Protein AF-A0A962YEM1-F1 (afdb_monomer)

Nearest PDB structures (foldseek):
  6s87-assembly2_C  TM=9.773E-01  e=3.317E-18  Pseudomonas aeruginosa PAO1
  6s87-assembly1_B  TM=9.769E-01  e=4.600E-18  Pseudomonas aeruginosa PAO1
  3tqg-assembly1_A  TM=9.682E-01  e=8.845E-18  Coxiella burnetii
  6s87-assembly1_A  TM=9.542E-01  e=5.810E-18  Pseudomonas aeruginosa PAO1
  3o8j-assembly2_D  TM=9.603E-01  e=1.066E-17  Salmonella enterica subsp. enterica serovar Typhimurium

Structure (mmCIF, N/CA/C/O backbone):
data_AF-A0A962YEM1-F1
#
_entry.id   AF-A0A962YEM1-F1
#
loop_
_atom_site.group_PDB
_atom_site.id
_atom_site.type_symbol
_atom_site.label_atom_id
_atom_site.label_alt_id
_atom_site.label_comp_id
_atom_site.label_asym_id
_atom_site.label_entity_id
_atom_site.label_seq_id
_atom_site.pdbx_PDB_ins_code
_atom_site.Cartn_x
_atom_site.Cartn_y
_atom_site.Cartn_z
_atom_site.occupancy
_atom_site.B_iso_or_equiv
_atom_site.auth_seq_id
_atom_site.auth_comp_id
_atom_site.auth_asym_id
_atom_site.auth_atom_id
_atom_site.pdbx_PDB_model_num
ATOM 1 N N . MET A 1 1 ? 67.983 -21.119 22.871 1.00 44.03 1 MET A N 1
ATOM 2 C CA . MET A 1 1 ? 67.000 -21.153 21.769 1.00 44.03 1 MET A CA 1
ATOM 3 C C . MET A 1 1 ? 65.629 -20.961 22.385 1.00 44.03 1 MET A C 1
ATOM 5 O O . MET A 1 1 ? 65.147 -21.851 23.066 1.00 44.03 1 MET A O 1
ATOM 9 N N . SER A 1 2 ? 65.118 -19.735 22.282 1.00 31.97 2 SER A N 1
ATOM 10 C CA . SER A 1 2 ? 63.893 -19.263 22.929 1.00 31.97 2 SER A CA 1
ATOM 11 C C . SER A 1 2 ? 62.718 -19.475 21.977 1.00 31.97 2 SER A C 1
ATOM 13 O O . SER A 1 2 ? 62.753 -18.966 20.857 1.00 31.97 2 SER A O 1
ATOM 15 N N . THR A 1 3 ? 61.712 -20.244 22.388 1.00 36.22 3 THR A N 1
ATOM 16 C CA . THR A 1 3 ? 60.496 -20.484 21.602 1.00 36.22 3 THR A CA 1
ATOM 17 C C . THR A 1 3 ? 59.439 -19.475 22.040 1.00 36.22 3 THR A C 1
ATOM 19 O O . THR A 1 3 ? 58.832 -19.599 23.102 1.00 36.22 3 THR A O 1
ATOM 22 N N . VAL A 1 4 ? 59.267 -18.429 21.234 1.00 37.06 4 VAL A N 1
ATOM 23 C CA . VAL A 1 4 ? 58.259 -17.382 21.421 1.00 37.06 4 VAL A CA 1
ATOM 24 C C . VAL A 1 4 ? 56.889 -17.932 21.027 1.00 37.06 4 VAL A C 1
ATOM 26 O O . VAL A 1 4 ? 56.661 -18.290 19.874 1.00 37.06 4 VAL A O 1
ATOM 29 N N . ALA A 1 5 ? 55.968 -17.974 21.989 1.00 38.56 5 ALA A N 1
ATOM 30 C CA . ALA A 1 5 ? 54.543 -18.128 21.737 1.00 38.56 5 ALA A CA 1
ATOM 31 C C . ALA A 1 5 ? 54.012 -16.852 21.063 1.00 38.56 5 ALA A C 1
ATOM 33 O O . ALA A 1 5 ? 54.072 -15.764 21.640 1.00 38.56 5 ALA A O 1
ATOM 34 N N . ALA A 1 6 ? 53.491 -16.978 19.843 1.00 35.78 6 ALA A N 1
ATOM 35 C CA . ALA A 1 6 ? 52.814 -15.893 19.148 1.00 35.78 6 ALA A CA 1
ATOM 36 C C . ALA A 1 6 ? 51.473 -15.595 19.840 1.00 35.78 6 ALA A C 1
ATOM 38 O O . ALA A 1 6 ? 50.461 -16.244 19.583 1.00 35.78 6 ALA A O 1
ATOM 39 N N . ARG A 1 7 ? 51.459 -14.603 20.736 1.00 39.03 7 ARG A N 1
ATOM 40 C CA . ARG A 1 7 ? 50.223 -13.924 21.133 1.00 39.03 7 ARG A CA 1
ATOM 41 C C . ARG A 1 7 ? 49.774 -13.074 19.947 1.00 39.03 7 ARG A C 1
ATOM 43 O O . ARG A 1 7 ? 50.435 -12.098 19.606 1.00 39.03 7 ARG A O 1
ATOM 50 N N . GLN A 1 8 ? 48.668 -13.450 19.309 1.00 40.47 8 GLN A N 1
ATOM 51 C CA . GLN A 1 8 ? 47.964 -12.552 18.401 1.00 40.47 8 GLN A CA 1
ATOM 52 C C . GLN A 1 8 ? 47.464 -11.357 19.220 1.00 40.47 8 GLN A C 1
ATOM 54 O O . GLN A 1 8 ? 46.599 -11.497 20.083 1.00 40.47 8 GLN A O 1
ATOM 59 N N . ASN A 1 9 ? 48.057 -10.188 18.977 1.00 37.19 9 ASN A N 1
ATOM 60 C CA . ASN A 1 9 ? 47.554 -8.906 19.453 1.00 37.19 9 ASN A CA 1
ATOM 61 C C . ASN A 1 9 ? 46.201 -8.646 18.780 1.00 37.19 9 ASN A C 1
ATOM 63 O O . ASN A 1 9 ? 46.143 -8.107 17.677 1.00 37.19 9 ASN A O 1
ATOM 67 N N . VAL A 1 10 ? 45.108 -9.031 19.436 1.00 42.44 10 VAL A N 1
ATOM 68 C CA . VAL A 1 10 ? 43.792 -8.475 19.121 1.00 42.44 10 VAL A CA 1
ATOM 69 C C . VAL A 1 10 ? 43.806 -7.049 19.658 1.00 42.44 10 VAL A C 1
ATOM 71 O O . VAL A 1 10 ? 43.820 -6.832 20.869 1.00 42.44 10 VAL A O 1
ATOM 74 N N . SER A 1 11 ? 43.880 -6.072 18.755 1.00 39.06 11 SER A N 1
ATOM 75 C CA . SER A 1 11 ? 43.702 -4.660 19.094 1.00 39.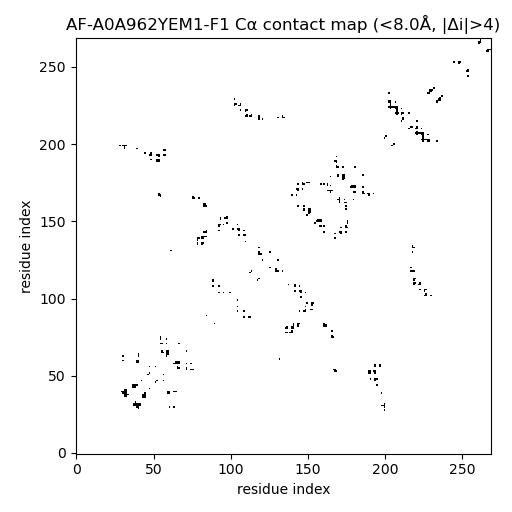06 11 SER A CA 1
ATOM 76 C C . SER A 1 11 ? 42.380 -4.479 19.850 1.00 39.06 11 SER A C 1
ATOM 78 O O . SER A 1 11 ? 41.382 -5.078 19.434 1.00 39.06 11 SER A O 1
ATOM 80 N N . PRO A 1 12 ? 42.323 -3.665 20.916 1.00 37.12 12 PRO A N 1
ATOM 81 C CA . PRO A 1 12 ? 41.074 -3.439 21.629 1.00 37.12 12 PRO A CA 1
ATOM 82 C C . PRO A 1 12 ? 40.032 -2.876 20.653 1.00 37.12 12 PRO A C 1
ATOM 84 O O . PRO A 1 12 ? 40.300 -1.893 19.959 1.00 37.12 12 PRO A O 1
ATOM 87 N N . ARG A 1 13 ? 38.853 -3.513 20.569 1.00 47.16 13 ARG A N 1
ATOM 88 C CA . ARG A 1 13 ? 37.691 -2.924 19.891 1.00 47.16 13 ARG A CA 1
ATOM 89 C C . ARG A 1 13 ? 37.428 -1.585 20.572 1.00 47.16 13 ARG A C 1
ATOM 91 O O . ARG A 1 13 ? 37.041 -1.559 21.735 1.00 47.16 13 ARG A O 1
ATOM 98 N N . GLN A 1 14 ? 37.665 -0.489 19.856 1.00 42.84 14 GLN A N 1
ATOM 99 C CA . GLN A 1 14 ? 37.128 0.805 20.249 1.00 42.84 14 GLN A CA 1
ATOM 100 C C . GLN A 1 14 ? 35.605 0.673 20.233 1.00 42.84 14 GLN A C 1
ATOM 102 O O . GLN A 1 14 ? 35.000 0.631 19.162 1.00 42.84 14 GLN A O 1
ATOM 107 N N . GLU A 1 15 ? 34.988 0.592 21.406 1.00 43.53 15 GLU A N 1
ATOM 108 C CA . GLU A 1 15 ? 33.595 0.992 21.553 1.00 43.53 15 GLU A CA 1
ATOM 109 C C . GLU A 1 15 ? 33.543 2.480 21.204 1.00 43.53 15 GLU A C 1
ATOM 111 O O . GLU A 1 15 ? 34.041 3.325 21.947 1.00 43.53 15 GLU A O 1
ATOM 116 N N . ARG A 1 16 ? 33.060 2.790 19.997 1.00 42.78 16 ARG A N 1
ATOM 117 C CA . ARG A 1 16 ? 32.895 4.167 19.536 1.00 42.78 16 ARG A CA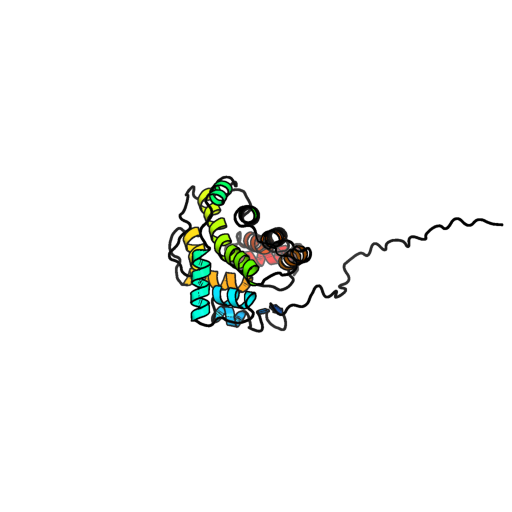 1
ATOM 118 C C . ARG A 1 16 ? 31.493 4.627 19.924 1.00 42.78 16 ARG A C 1
ATOM 120 O O . ARG A 1 16 ? 30.525 4.078 19.394 1.00 42.78 16 ARG A O 1
ATOM 127 N N . PRO A 1 17 ? 31.360 5.587 20.850 1.00 42.41 17 PRO A N 1
ATOM 128 C CA . PRO A 1 17 ? 30.077 6.189 21.140 1.00 42.41 17 PRO A CA 1
ATOM 129 C C . PRO A 1 17 ? 29.719 7.122 19.978 1.00 42.41 17 PRO A C 1
ATOM 131 O O . PRO A 1 17 ? 30.582 7.826 19.461 1.00 42.41 17 PRO A O 1
ATOM 134 N N . THR A 1 18 ? 28.440 7.119 19.596 1.00 39.56 18 THR A N 1
ATOM 135 C CA . THR A 1 18 ? 27.808 7.953 18.555 1.00 39.56 18 THR A CA 1
ATOM 136 C C . THR A 1 18 ? 28.307 7.744 17.117 1.00 39.56 18 THR A C 1
ATOM 138 O O . THR A 1 18 ? 29.486 7.872 16.807 1.00 39.56 18 THR A O 1
ATOM 141 N N . LEU A 1 19 ? 27.361 7.424 16.224 1.00 41.91 19 LEU A N 1
ATOM 142 C CA . LEU A 1 19 ? 27.523 7.419 14.770 1.00 41.91 19 LEU A CA 1
ATOM 143 C C . LEU A 1 19 ? 27.995 8.805 14.300 1.00 41.91 19 LEU A C 1
ATOM 145 O O . LEU A 1 19 ? 27.184 9.674 13.986 1.00 41.91 19 LEU A O 1
ATOM 149 N N . GLU A 1 20 ? 29.308 9.025 14.243 1.00 35.88 20 GLU A N 1
ATOM 150 C CA . GLU A 1 20 ? 29.861 10.013 13.325 1.00 35.88 20 GLU A CA 1
ATOM 151 C C . GLU A 1 20 ? 29.404 9.612 11.922 1.00 35.88 20 GLU A C 1
ATOM 153 O O . GLU A 1 20 ? 29.588 8.469 11.494 1.00 35.88 20 GLU A O 1
ATOM 158 N N . CYS A 1 21 ? 28.730 10.543 11.250 1.00 39.62 21 CYS A N 1
ATOM 159 C CA . CYS A 1 21 ? 28.132 10.365 9.937 1.00 39.62 21 CYS A CA 1
ATOM 160 C C . CYS A 1 21 ? 29.242 10.178 8.891 1.00 39.62 21 CYS A C 1
ATOM 162 O O . CYS A 1 21 ? 29.619 11.095 8.163 1.00 39.62 21 CYS A O 1
ATOM 164 N N . HIS A 1 22 ? 29.818 8.980 8.836 1.00 42.41 22 HIS A N 1
ATOM 165 C CA . HIS A 1 22 ? 30.545 8.526 7.671 1.00 42.41 22 HIS A CA 1
ATOM 166 C C . HIS A 1 22 ? 29.503 8.361 6.568 1.00 42.41 22 HIS A C 1
ATOM 168 O O . HIS A 1 22 ? 28.667 7.462 6.634 1.00 42.41 22 HIS A O 1
ATOM 174 N N . LEU A 1 23 ? 29.531 9.259 5.581 1.00 42.16 23 LEU A N 1
ATOM 175 C CA . LEU A 1 23 ? 28.746 9.149 4.353 1.00 42.16 23 LEU A CA 1
ATOM 176 C C . LEU A 1 23 ? 29.171 7.875 3.613 1.00 42.16 23 LEU A C 1
ATOM 178 O O . LEU A 1 23 ? 30.019 7.899 2.723 1.00 42.16 23 LEU A O 1
ATOM 182 N N . GLN A 1 24 ? 28.608 6.740 4.011 1.00 55.56 24 GLN A N 1
ATOM 183 C CA . GLN A 1 24 ? 28.670 5.516 3.241 1.00 55.56 24 GLN A CA 1
ATOM 184 C C . GLN A 1 24 ? 27.516 5.569 2.245 1.00 55.56 24 GLN A C 1
ATOM 186 O O . GLN A 1 24 ? 26.347 5.634 2.626 1.00 55.56 24 GLN A O 1
ATOM 191 N N . VAL A 1 25 ? 27.844 5.581 0.954 1.00 63.47 25 VAL A N 1
ATOM 192 C CA . VAL A 1 25 ? 26.838 5.509 -0.108 1.00 63.47 25 VAL A CA 1
ATOM 193 C C . VAL A 1 25 ? 26.151 4.144 -0.005 1.00 63.47 25 VAL A C 1
ATOM 195 O O . VAL A 1 25 ? 26.730 3.129 -0.379 1.00 63.47 25 VAL A O 1
ATOM 198 N N . SER A 1 26 ? 24.927 4.122 0.534 1.00 60.94 26 SER A N 1
ATOM 199 C CA . SER A 1 26 ? 24.090 2.912 0.654 1.00 60.94 26 SER A CA 1
ATOM 200 C C . SER A 1 26 ? 23.565 2.433 -0.714 1.00 60.94 26 SER A C 1
ATOM 202 O O . SER A 1 26 ? 23.225 1.268 -0.913 1.00 60.94 26 SER A O 1
ATOM 204 N N . GLY A 1 27 ? 23.542 3.331 -1.702 1.00 66.19 27 GLY A N 1
ATOM 205 C CA . GLY A 1 27 ? 23.255 3.042 -3.104 1.00 66.19 27 GLY A CA 1
ATOM 206 C C . GLY A 1 27 ? 23.020 4.323 -3.906 1.00 66.19 27 GLY A C 1
ATOM 207 O O . GLY A 1 27 ? 22.949 5.411 -3.339 1.00 66.19 27 GLY A O 1
ATOM 208 N N . GLN A 1 28 ? 22.894 4.187 -5.226 1.00 76.56 28 GLN A N 1
ATOM 209 C CA . GLN A 1 28 ? 22.434 5.251 -6.125 1.00 76.56 28 GLN A CA 1
ATOM 210 C C . GLN A 1 28 ? 21.006 4.931 -6.588 1.00 76.56 28 GLN A C 1
ATOM 212 O O . GLN A 1 28 ? 20.657 3.760 -6.753 1.00 76.56 28 GLN A O 1
ATOM 217 N N . THR A 1 29 ? 20.166 5.954 -6.738 1.00 84.50 29 THR A N 1
ATOM 218 C CA . THR A 1 29 ? 18.784 5.818 -7.214 1.00 84.50 29 THR A CA 1
ATOM 219 C C . THR A 1 29 ? 18.375 7.055 -7.997 1.00 84.50 29 THR A C 1
ATOM 221 O O . THR A 1 29 ? 18.697 8.170 -7.595 1.00 84.50 29 THR A O 1
ATOM 224 N N . ASP A 1 30 ? 17.605 6.834 -9.059 1.00 87.50 30 ASP A N 1
ATOM 225 C CA . ASP A 1 30 ? 16.952 7.891 -9.836 1.00 87.50 30 ASP A CA 1
ATOM 226 C C . ASP A 1 30 ? 15.432 7.916 -9.590 1.00 87.50 30 ASP A C 1
ATOM 228 O O . ASP A 1 30 ? 14.698 8.591 -10.309 1.00 87.50 30 ASP A O 1
ATOM 232 N N . ILE A 1 31 ? 14.929 7.143 -8.614 1.00 91.38 31 ILE A N 1
ATOM 233 C CA . ILE A 1 31 ? 13.490 7.030 -8.314 1.00 91.38 31 ILE A CA 1
ATOM 234 C C . ILE A 1 31 ? 12.983 8.312 -7.655 1.00 91.38 31 ILE A C 1
ATOM 236 O O . ILE A 1 31 ? 11.999 8.899 -8.109 1.00 91.38 31 ILE A O 1
ATOM 240 N N . SER A 1 32 ? 13.677 8.766 -6.613 1.00 91.00 32 SER A N 1
ATOM 241 C CA . SER A 1 32 ? 13.377 10.014 -5.926 1.00 91.00 32 SER A CA 1
ATOM 242 C C . SER A 1 32 ? 14.643 10.753 -5.521 1.00 91.00 32 SER A C 1
ATOM 244 O O . SER A 1 32 ? 15.696 10.153 -5.298 1.00 91.00 32 SER A O 1
ATOM 246 N N . SER A 1 33 ? 14.541 12.076 -5.443 1.00 89.19 33 SER A N 1
ATOM 247 C CA . SER A 1 33 ? 15.628 12.935 -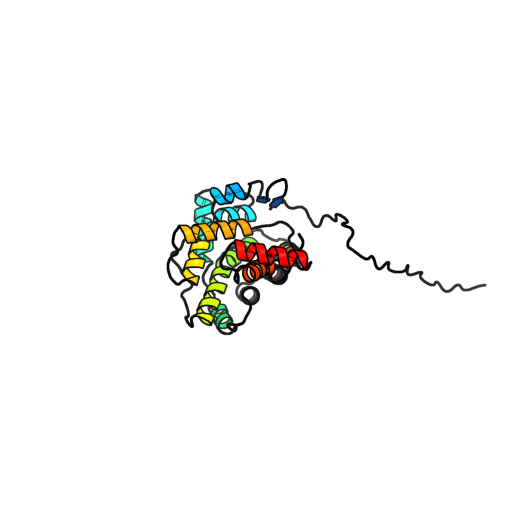4.987 1.00 89.19 33 SER A CA 1
ATOM 248 C C . SER A 1 33 ? 15.089 14.117 -4.196 1.00 89.19 33 SER A C 1
ATOM 250 O O . SER A 1 33 ? 14.012 14.645 -4.476 1.00 89.19 33 SER A O 1
ATOM 252 N N . ILE A 1 34 ? 15.867 14.541 -3.204 1.00 86.12 34 ILE A N 1
ATOM 253 C CA . ILE A 1 34 ? 15.633 15.774 -2.458 1.00 86.12 34 ILE A CA 1
ATOM 254 C C . ILE A 1 34 ? 16.779 16.707 -2.830 1.00 86.12 34 ILE A C 1
ATOM 256 O O . ILE A 1 34 ? 17.921 16.476 -2.442 1.00 86.12 34 ILE A O 1
ATOM 260 N N . VAL A 1 35 ? 16.475 17.723 -3.637 1.00 76.31 35 VAL A N 1
ATOM 261 C CA . VAL A 1 35 ? 17.448 18.765 -4.013 1.00 76.31 35 VAL A CA 1
ATOM 262 C C . VAL A 1 35 ? 17.080 20.066 -3.313 1.00 76.31 35 VAL A C 1
ATOM 264 O O . VAL A 1 35 ? 17.830 20.579 -2.490 1.00 76.31 35 VAL A O 1
ATOM 267 N N . THR A 1 36 ? 15.885 20.570 -3.611 1.00 81.25 36 THR A N 1
ATOM 268 C CA . THR A 1 36 ? 15.251 21.696 -2.909 1.00 81.25 36 THR A CA 1
ATOM 269 C C . THR A 1 36 ? 13.865 21.274 -2.445 1.00 81.25 36 THR A C 1
ATOM 271 O O . THR A 1 36 ? 13.542 21.422 -1.275 1.00 81.25 36 THR A O 1
ATOM 274 N N . ASP A 1 37 ? 13.118 20.636 -3.346 1.00 86.00 37 ASP A N 1
ATOM 275 C CA . ASP A 1 37 ? 11.882 19.916 -3.057 1.00 86.00 37 ASP A CA 1
ATOM 276 C C . ASP A 1 37 ? 12.068 18.412 -3.326 1.00 86.00 37 ASP A C 1
ATOM 278 O O . ASP A 1 37 ? 13.047 18.001 -3.966 1.00 86.00 37 ASP A O 1
ATOM 282 N N . LEU A 1 38 ? 11.108 17.602 -2.869 1.00 91.75 38 LEU A N 1
ATOM 283 C CA . LEU A 1 38 ? 10.997 16.189 -3.228 1.00 91.75 38 LEU A CA 1
ATOM 284 C C . LEU A 1 38 ? 10.599 16.050 -4.705 1.00 91.75 38 LEU A C 1
ATOM 286 O O . LEU A 1 38 ? 9.591 16.613 -5.147 1.00 91.75 38 LEU A O 1
ATOM 290 N N . ASN A 1 39 ? 11.380 15.270 -5.449 1.00 94.06 39 ASN A N 1
ATOM 291 C CA . ASN A 1 39 ? 11.114 14.935 -6.842 1.00 94.06 39 ASN A CA 1
ATOM 292 C C . ASN A 1 39 ? 10.955 13.427 -7.018 1.00 94.06 39 ASN A C 1
ATOM 294 O O . ASN A 1 39 ? 11.743 12.662 -6.464 1.00 94.06 39 ASN A O 1
ATOM 298 N N . TYR A 1 40 ? 10.006 13.013 -7.854 1.00 96.38 40 TYR A N 1
ATOM 299 C CA . TYR A 1 40 ? 9.854 11.642 -8.342 1.00 96.38 40 TYR A CA 1
ATOM 300 C C . TYR A 1 40 ? 10.262 11.586 -9.803 1.00 96.38 40 TYR A C 1
ATOM 302 O O . TYR A 1 40 ? 9.665 12.275 -10.626 1.00 96.38 40 TYR A O 1
ATOM 310 N N . ARG A 1 41 ? 11.293 10.800 -10.135 1.00 94.44 41 ARG A N 1
ATOM 311 C CA . ARG A 1 41 ? 11.814 10.659 -11.510 1.00 94.44 41 ARG A CA 1
ATOM 312 C C . ARG A 1 41 ? 12.043 12.012 -12.218 1.00 94.44 41 ARG A C 1
ATOM 314 O O . ARG A 1 41 ? 11.796 12.150 -13.411 1.00 94.44 41 ARG A O 1
ATOM 321 N N . GLY A 1 42 ? 12.471 13.031 -11.467 1.00 92.94 42 GLY A N 1
ATOM 322 C CA . GLY A 1 42 ? 12.703 14.395 -11.966 1.00 92.94 42 GLY A CA 1
ATOM 323 C C . GLY A 1 42 ? 11.491 15.340 -11.956 1.00 92.94 42 GLY A C 1
ATOM 324 O O . GLY A 1 42 ? 11.658 16.524 -12.237 1.00 92.94 42 GLY A O 1
ATOM 325 N N . TYR A 1 43 ? 10.295 14.872 -11.591 1.00 95.31 43 TYR A N 1
ATOM 326 C CA . TYR A 1 43 ? 9.091 15.696 -11.457 1.00 95.31 43 TYR A CA 1
ATOM 327 C C . TYR A 1 43 ? 8.890 16.140 -10.010 1.00 95.31 43 TYR A C 1
ATOM 329 O O . TYR A 1 43 ? 8.933 15.315 -9.098 1.00 95.31 43 TYR A O 1
ATOM 337 N N . ARG A 1 44 ? 8.606 17.427 -9.789 1.00 95.62 44 ARG A N 1
ATOM 338 C CA . ARG A 1 44 ? 8.302 17.947 -8.448 1.00 95.62 44 ARG A CA 1
ATOM 339 C C . ARG A 1 44 ? 7.015 17.323 -7.926 1.00 95.62 44 ARG A C 1
ATOM 341 O O . ARG A 1 44 ? 5.973 17.406 -8.577 1.00 95.62 44 ARG A O 1
ATOM 348 N N . VAL A 1 45 ? 7.061 16.775 -6.716 1.00 95.56 45 VAL A N 1
ATOM 349 C CA . VAL A 1 45 ? 5.890 16.139 -6.093 1.00 95.56 45 VAL A CA 1
ATOM 350 C C . VAL A 1 45 ? 4.735 17.127 -5.910 1.00 95.56 45 VAL A C 1
ATOM 352 O O . VAL A 1 45 ? 3.583 16.756 -6.102 1.00 95.56 45 VAL A O 1
ATOM 355 N N . ALA A 1 46 ? 5.027 18.403 -5.643 1.00 94.62 46 ALA A N 1
ATOM 356 C CA . ALA A 1 46 ? 4.008 19.451 -5.571 1.00 94.62 46 ALA A CA 1
ATOM 357 C C . ALA A 1 46 ? 3.247 19.644 -6.898 1.00 94.62 46 ALA A C 1
ATOM 359 O O . ALA A 1 46 ? 2.037 19.857 -6.886 1.00 94.62 46 ALA A O 1
ATOM 360 N N . ASP A 1 47 ? 3.932 19.538 -8.042 1.00 96.31 47 ASP A N 1
ATOM 361 C CA . ASP A 1 47 ? 3.294 19.639 -9.357 1.00 96.31 47 ASP A CA 1
ATOM 362 C C . ASP A 1 47 ? 2.458 18.387 -9.662 1.00 96.31 47 ASP A C 1
ATOM 364 O O . ASP A 1 47 ? 1.325 18.509 -10.134 1.00 96.31 47 ASP A O 1
ATOM 368 N N . LEU A 1 48 ? 2.975 17.198 -9.330 1.00 96.75 48 LEU A N 1
ATOM 369 C CA . LEU A 1 48 ? 2.244 15.930 -9.455 1.00 96.75 48 LEU A CA 1
ATOM 370 C C . LEU A 1 48 ? 0.973 15.926 -8.590 1.00 96.75 48 LEU A C 1
ATOM 372 O O . LEU A 1 48 ? -0.097 15.567 -9.069 1.00 96.75 48 LEU A O 1
ATOM 376 N N . ALA A 1 49 ? 1.048 16.419 -7.353 1.00 95.62 49 ALA A N 1
ATOM 377 C CA . ALA A 1 49 ? -0.095 16.517 -6.446 1.00 95.62 49 ALA A CA 1
ATOM 378 C C . ALA A 1 49 ? -1.220 17.433 -6.966 1.00 95.62 49 ALA A C 1
ATOM 380 O O . ALA A 1 49 ? -2.368 17.307 -6.539 1.00 95.62 49 ALA A O 1
ATOM 381 N N . VAL A 1 50 ? -0.923 18.356 -7.886 1.00 95.62 50 VAL A N 1
ATOM 382 C CA . VAL A 1 50 ? -1.922 19.242 -8.507 1.00 95.62 50 VAL A CA 1
ATOM 383 C C . VAL A 1 50 ? -2.418 18.690 -9.842 1.00 95.62 50 VAL A C 1
ATOM 385 O O . VAL A 1 50 ? -3.598 18.837 -10.152 1.00 95.62 50 VAL A O 1
ATOM 388 N N . LYS A 1 51 ? -1.534 18.081 -10.639 1.00 95.62 51 LYS A N 1
ATOM 389 C CA . LYS A 1 51 ? -1.787 17.780 -12.059 1.00 95.62 51 LYS A CA 1
ATOM 390 C C . LYS A 1 51 ? -1.964 16.299 -12.379 1.00 95.62 51 LYS A C 1
ATOM 392 O O . LYS A 1 51 ? -2.389 15.994 -13.486 1.00 95.62 51 LYS A O 1
ATOM 397 N N . SER A 1 52 ? -1.646 15.415 -11.441 1.00 96.69 52 SER A N 1
ATOM 398 C CA . SER A 1 52 ? -1.684 13.966 -11.629 1.00 96.69 52 SER A CA 1
ATOM 399 C C . SER A 1 52 ? -2.548 13.280 -10.573 1.00 96.69 52 SER A C 1
ATOM 401 O O . SER A 1 52 ? -3.029 13.919 -9.626 1.00 96.69 52 SER A O 1
ATOM 403 N N . ASN A 1 53 ? -2.759 11.979 -10.758 1.00 96.69 53 ASN A N 1
ATOM 404 C CA . ASN A 1 53 ? -3.372 11.063 -9.794 1.00 96.69 53 ASN A CA 1
ATOM 405 C C . ASN A 1 53 ? -2.377 9.999 -9.298 1.00 96.69 53 ASN A C 1
ATOM 407 O O . ASN A 1 53 ? -1.237 9.908 -9.768 1.00 96.69 53 ASN A O 1
ATOM 411 N N . PHE A 1 54 ? -2.803 9.206 -8.318 1.00 98.00 54 PHE A N 1
ATOM 412 C CA . PHE A 1 54 ? -1.986 8.158 -7.724 1.00 98.00 54 PHE A CA 1
ATOM 413 C C . PHE A 1 54 ? -1.557 7.096 -8.742 1.00 98.00 54 PHE A C 1
ATOM 415 O O . PHE A 1 54 ? -0.394 6.698 -8.732 1.00 98.00 54 PHE A O 1
ATOM 422 N N . GLU A 1 55 ? -2.437 6.656 -9.646 1.00 97.94 55 GLU A N 1
ATOM 423 C CA . GLU A 1 55 ? -2.101 5.622 -10.631 1.00 97.94 55 GLU A CA 1
ATOM 424 C C . GLU A 1 55 ? -1.039 6.087 -11.636 1.00 97.94 55 GLU A C 1
ATOM 426 O O . GLU A 1 55 ? -0.136 5.317 -11.970 1.00 97.94 55 GLU A O 1
ATOM 431 N N . GLU A 1 56 ? -1.082 7.349 -12.071 1.00 97.69 56 GLU A N 1
ATOM 432 C CA . GLU A 1 56 ? -0.028 7.951 -12.895 1.00 97.69 56 GLU A CA 1
ATOM 433 C C . GLU A 1 56 ? 1.318 7.971 -12.171 1.00 97.69 56 GLU A C 1
ATOM 435 O O . GLU A 1 56 ? 2.348 7.677 -12.780 1.00 97.69 56 GLU A O 1
ATOM 440 N N . VAL A 1 57 ? 1.324 8.295 -10.874 1.00 98.06 57 VAL A N 1
ATOM 441 C CA . VAL A 1 57 ? 2.554 8.326 -10.074 1.00 98.06 57 VAL A CA 1
ATOM 442 C C . VAL A 1 57 ? 3.070 6.922 -9.773 1.00 98.06 57 VAL A C 1
ATOM 444 O O . VAL A 1 57 ? 4.273 6.691 -9.872 1.00 98.06 57 VAL A O 1
ATOM 447 N N . ALA A 1 58 ? 2.195 5.958 -9.492 1.00 97.38 58 ALA A N 1
ATOM 448 C CA . ALA A 1 58 ? 2.581 4.557 -9.357 1.00 97.38 58 ALA A CA 1
ATOM 449 C C . ALA A 1 58 ? 3.212 4.038 -10.661 1.00 97.38 58 ALA A C 1
ATOM 451 O O . ALA A 1 58 ? 4.292 3.444 -10.635 1.00 97.38 58 ALA A O 1
ATOM 452 N N . TYR A 1 59 ? 2.600 4.345 -11.812 1.00 96.88 59 TYR A N 1
ATOM 453 C CA . TYR A 1 59 ? 3.174 4.027 -13.118 1.00 96.88 59 TYR A CA 1
ATOM 454 C C . TYR A 1 59 ? 4.525 4.724 -13.322 1.00 96.88 59 TYR A C 1
ATOM 456 O O . TYR A 1 59 ? 5.487 4.073 -13.716 1.00 96.88 59 TYR A O 1
ATOM 464 N N . LEU A 1 60 ? 4.631 6.021 -13.016 1.00 97.12 60 LEU A N 1
ATOM 465 C CA . LEU A 1 60 ? 5.872 6.794 -13.119 1.00 97.12 60 LEU A CA 1
ATOM 466 C C . LEU A 1 60 ? 7.012 6.170 -12.315 1.00 97.12 60 LEU A C 1
ATOM 468 O O . LEU A 1 60 ? 8.123 6.025 -12.824 1.00 97.12 60 LEU A O 1
ATOM 472 N N . LEU A 1 61 ? 6.756 5.816 -11.059 1.00 95.88 61 LEU A N 1
ATOM 473 C CA . LEU A 1 61 ? 7.779 5.291 -10.162 1.00 95.88 61 LEU A CA 1
ATOM 474 C C . LEU A 1 61 ? 8.301 3.939 -10.650 1.00 95.88 61 LEU A C 1
ATOM 476 O O . LEU A 1 61 ? 9.519 3.745 -10.718 1.00 95.88 61 LEU A O 1
ATOM 480 N N . LEU A 1 62 ? 7.392 3.053 -11.054 1.00 92.75 62 LEU A N 1
ATOM 481 C CA . LEU A 1 62 ? 7.725 1.693 -11.460 1.00 92.75 62 LEU A CA 1
ATOM 482 C C . LEU A 1 62 ? 8.226 1.598 -12.918 1.00 92.75 62 LEU A C 1
ATOM 484 O O . LEU A 1 62 ? 9.079 0.770 -13.209 1.00 92.75 62 LEU A O 1
ATOM 488 N N . SER A 1 63 ? 7.738 2.445 -13.831 1.00 91.75 63 SER A N 1
ATOM 489 C CA . SER A 1 63 ? 8.094 2.433 -15.265 1.00 91.75 63 SER A CA 1
ATOM 490 C C . SER A 1 63 ? 9.129 3.499 -15.657 1.00 91.75 63 SER A C 1
ATOM 492 O O . SER A 1 63 ? 9.627 3.502 -16.779 1.00 91.75 63 SER A O 1
ATOM 494 N N . GLY A 1 64 ? 9.443 4.441 -14.764 1.00 93.94 64 GLY A N 1
ATOM 495 C CA . GLY A 1 64 ? 10.455 5.485 -14.969 1.00 93.94 64 GLY A CA 1
ATOM 496 C C . GLY A 1 64 ? 10.008 6.703 -15.787 1.00 93.94 64 GLY A C 1
ATOM 497 O O . GLY A 1 64 ? 10.772 7.658 -15.907 1.00 93.94 64 GLY A O 1
ATOM 498 N N . ARG A 1 65 ? 8.781 6.710 -16.323 1.00 95.56 65 ARG A N 1
ATOM 499 C CA . ARG A 1 65 ? 8.190 7.828 -17.080 1.00 95.56 65 ARG A CA 1
ATOM 500 C C . ARG A 1 65 ? 6.686 7.921 -16.854 1.00 95.56 65 ARG A C 1
ATOM 502 O O . ARG A 1 65 ? 6.060 6.928 -16.497 1.00 95.56 65 ARG A O 1
ATOM 509 N N . LEU A 1 66 ? 6.103 9.086 -17.131 1.00 96.94 66 LEU A N 1
ATOM 510 C CA . LEU A 1 66 ? 4.649 9.240 -17.115 1.00 96.94 66 LEU A CA 1
ATOM 511 C C . LEU A 1 66 ? 3.998 8.384 -18.223 1.00 96.94 66 LEU A C 1
ATOM 513 O O . LEU A 1 66 ? 4.591 8.220 -19.302 1.00 96.94 66 LEU A O 1
ATOM 517 N N . PRO A 1 67 ? 2.806 7.821 -17.962 1.00 97.56 67 PRO A N 1
ATOM 518 C CA . PRO A 1 67 ? 2.063 7.069 -18.961 1.00 97.56 67 PRO A CA 1
ATOM 519 C C . PRO A 1 67 ? 1.442 8.003 -20.008 1.00 97.56 67 PRO A C 1
ATOM 521 O O . PRO A 1 67 ? 1.120 9.159 -19.737 1.00 97.56 67 PRO A O 1
ATOM 524 N N . THR A 1 68 ? 1.229 7.480 -21.211 1.00 98.19 68 THR A N 1
ATOM 525 C CA . THR A 1 68 ? 0.238 8.037 -22.145 1.00 98.19 68 THR A CA 1
ATOM 526 C C . THR A 1 68 ? -1.183 7.734 -21.654 1.00 98.19 68 THR A C 1
ATOM 528 O O . THR A 1 68 ? -1.379 6.893 -20.777 1.00 98.19 68 THR A O 1
ATOM 531 N N . GLN A 1 69 ? -2.202 8.379 -22.228 1.00 97.12 69 GLN A N 1
ATOM 532 C CA . GLN A 1 69 ? -3.593 8.153 -21.813 1.00 97.12 69 GLN A CA 1
ATOM 533 C C . GLN A 1 69 ? -4.039 6.689 -21.987 1.00 97.12 69 GLN A C 1
ATOM 535 O O . GLN A 1 69 ? -4.735 6.146 -21.124 1.00 97.12 69 GLN A O 1
ATOM 540 N N . ASP A 1 70 ? -3.617 6.042 -23.073 1.00 98.12 70 ASP A N 1
ATOM 541 C CA . ASP A 1 70 ? -3.950 4.642 -23.347 1.00 98.12 70 ASP A CA 1
ATOM 542 C C . ASP A 1 70 ? -3.252 3.706 -22.351 1.00 98.12 70 ASP A C 1
ATOM 544 O O . ASP A 1 70 ? -3.877 2.798 -21.804 1.00 98.12 70 ASP A O 1
ATOM 548 N N . GLU A 1 71 ? -1.979 3.975 -22.038 1.00 97.94 71 GLU A N 1
ATOM 549 C CA . GLU A 1 71 ? -1.225 3.223 -21.027 1.00 97.94 71 GLU A CA 1
ATOM 550 C C . GLU A 1 71 ? -1.814 3.390 -19.631 1.00 97.94 71 GLU A C 1
ATOM 552 O O . GLU A 1 71 ? -1.922 2.412 -18.897 1.00 97.94 71 GLU A O 1
ATOM 557 N N . LEU A 1 72 ? -2.233 4.605 -19.267 1.00 97.69 72 LEU A N 1
ATOM 558 C CA . LEU A 1 72 ? -2.880 4.867 -17.986 1.00 97.69 72 LEU A CA 1
ATOM 559 C C . LEU A 1 72 ? -4.208 4.116 -17.880 1.00 97.69 72 LEU A C 1
ATOM 561 O O . LEU A 1 72 ? -4.498 3.512 -16.850 1.00 97.69 72 LEU A O 1
ATOM 565 N N . THR A 1 73 ? -5.002 4.125 -18.950 1.00 97.50 73 THR A N 1
ATOM 566 C CA . THR A 1 73 ? -6.283 3.409 -18.998 1.00 97.50 73 THR A CA 1
ATOM 567 C C . THR A 1 73 ? -6.064 1.903 -18.852 1.00 97.50 73 THR A C 1
ATOM 569 O O . THR A 1 73 ? -6.714 1.259 -18.028 1.00 97.50 73 THR A O 1
ATOM 572 N N . ALA A 1 74 ? -5.097 1.341 -19.583 1.00 97.00 74 ALA A N 1
ATOM 573 C CA . ALA A 1 74 ? -4.726 -0.065 -19.463 1.00 97.00 74 ALA A CA 1
ATOM 574 C C . ALA A 1 74 ? -4.210 -0.408 -18.056 1.00 97.00 74 ALA A C 1
ATOM 576 O O . ALA A 1 74 ? -4.589 -1.434 -17.492 1.00 97.00 74 ALA A O 1
ATOM 577 N N . TYR A 1 75 ? -3.396 0.466 -17.463 1.00 96.62 75 TYR A N 1
ATOM 578 C CA . TYR A 1 75 ? -2.843 0.269 -16.128 1.00 96.62 75 TYR A CA 1
ATOM 579 C C . TYR A 1 75 ? -3.925 0.298 -15.044 1.00 96.62 75 TYR A C 1
ATOM 581 O O . TYR A 1 75 ? -3.980 -0.609 -14.217 1.00 96.62 75 TYR A O 1
ATOM 589 N N . LYS A 1 76 ? -4.853 1.264 -15.092 1.00 96.88 76 LYS A N 1
ATOM 590 C CA . LYS A 1 76 ? -6.019 1.310 -14.193 1.00 96.88 76 LYS A CA 1
ATOM 591 C C . LYS A 1 76 ? -6.866 0.040 -14.297 1.00 96.88 76 LYS A C 1
ATOM 593 O O . LYS A 1 76 ? -7.231 -0.523 -13.269 1.00 96.88 76 LYS A O 1
ATOM 598 N N . ASN A 1 77 ? -7.132 -0.439 -15.514 1.00 96.00 77 ASN A N 1
ATOM 599 C CA . ASN A 1 77 ? -7.899 -1.669 -15.735 1.00 96.00 77 ASN A CA 1
ATOM 600 C C . ASN A 1 77 ? -7.168 -2.913 -15.208 1.00 96.00 77 ASN A C 1
ATOM 602 O O . ASN A 1 77 ? -7.795 -3.792 -14.618 1.00 96.00 77 ASN A O 1
ATOM 606 N N . SER A 1 78 ? -5.842 -2.969 -15.373 1.00 95.62 78 SER A N 1
ATOM 607 C CA . SER A 1 78 ? -5.011 -4.023 -14.787 1.00 95.62 78 SER A CA 1
ATOM 608 C C . SER A 1 78 ? -5.144 -4.026 -13.263 1.00 95.62 78 SER A C 1
ATOM 610 O O . SER A 1 78 ? -5.577 -5.023 -12.687 1.00 95.62 78 SER A O 1
ATOM 612 N N . LEU A 1 79 ? -4.901 -2.883 -12.608 1.00 96.25 79 LEU A N 1
ATOM 613 C CA . LEU A 1 79 ? -5.031 -2.755 -11.154 1.00 96.25 79 LEU A CA 1
ATOM 614 C C . LEU A 1 79 ? -6.444 -3.085 -10.666 1.00 96.25 79 LEU A C 1
ATOM 616 O O . LEU A 1 79 ? -6.588 -3.738 -9.640 1.00 96.25 79 LEU A O 1
ATOM 620 N N . PHE A 1 80 ? -7.483 -2.683 -11.402 1.00 95.62 80 PHE A N 1
ATOM 621 C CA . PHE A 1 80 ? -8.870 -3.033 -11.099 1.00 95.62 80 PHE A CA 1
ATOM 622 C C . PHE A 1 80 ? -9.069 -4.553 -11.026 1.00 95.62 80 PHE A C 1
ATOM 624 O O . PHE A 1 80 ? -9.610 -5.058 -10.043 1.00 95.62 80 PHE A O 1
ATOM 631 N N . SER A 1 81 ? -8.564 -5.288 -12.021 1.00 95.56 81 SER A N 1
ATOM 632 C CA . SER A 1 81 ? -8.674 -6.753 -12.078 1.00 95.56 81 SER A CA 1
ATOM 633 C C . SER A 1 81 ? -7.896 -7.481 -10.972 1.00 95.56 81 SER A C 1
ATOM 635 O O . SER A 1 81 ? -8.194 -8.630 -10.656 1.00 95.56 81 SER A O 1
ATOM 637 N N . LEU A 1 82 ? -6.927 -6.801 -10.350 1.00 96.44 82 LEU A N 1
ATOM 638 C CA . LEU A 1 82 ? -6.045 -7.333 -9.312 1.00 96.44 82 LEU A CA 1
ATOM 639 C C . LEU A 1 82 ? -6.507 -6.989 -7.885 1.00 96.44 82 LEU A C 1
ATOM 641 O O . LEU A 1 82 ? -5.742 -7.178 -6.944 1.00 96.44 82 LEU A O 1
ATOM 645 N N . ARG A 1 83 ? -7.725 -6.477 -7.682 1.00 95.75 83 ARG A N 1
ATOM 646 C CA . ARG A 1 83 ? -8.285 -6.171 -6.346 1.00 95.75 83 ARG A CA 1
ATOM 647 C C . ARG A 1 83 ? -8.882 -7.370 -5.593 1.00 95.75 83 ARG A C 1
ATOM 649 O O . ARG A 1 83 ? -8.732 -7.403 -4.371 1.00 95.75 83 ARG A O 1
ATOM 656 N N . PRO A 1 84 ? -9.527 -8.362 -6.243 1.00 95.38 84 PRO A N 1
ATOM 657 C CA . PRO A 1 84 ? -10.220 -9.430 -5.523 1.00 95.38 84 PRO A CA 1
ATOM 658 C C . PRO A 1 84 ? -9.323 -10.221 -4.558 1.00 95.38 84 PRO A C 1
ATOM 660 O O . PRO A 1 84 ? -8.150 -10.504 -4.840 1.00 95.38 84 PRO A O 1
ATOM 663 N N . LEU A 1 85 ? -9.893 -10.603 -3.409 1.00 97.25 85 LEU A N 1
ATOM 664 C CA . LEU A 1 85 ? -9.206 -11.397 -2.388 1.00 97.25 85 LEU A CA 1
ATOM 665 C C . LEU A 1 85 ? -9.418 -12.902 -2.617 1.00 97.25 85 LEU A C 1
ATOM 667 O O . LEU A 1 85 ? -10.562 -13.341 -2.757 1.00 97.25 85 LEU A O 1
ATOM 671 N N . PRO A 1 86 ? -8.360 -13.734 -2.559 1.00 97.25 86 PRO A N 1
ATOM 672 C CA . PRO A 1 86 ? -8.522 -15.181 -2.580 1.00 97.25 86 PRO A CA 1
ATOM 673 C C . PRO A 1 86 ? -9.364 -15.671 -1.385 1.00 97.25 86 PRO A C 1
ATOM 675 O O . PRO A 1 86 ? -9.153 -15.206 -0.259 1.00 97.25 86 PRO A O 1
ATOM 678 N N . PRO A 1 87 ? -10.249 -16.674 -1.554 1.00 96.81 87 PRO A N 1
ATOM 679 C CA . PRO A 1 87 ? -11.089 -17.180 -0.461 1.00 96.81 87 PRO A CA 1
ATOM 680 C C . PRO A 1 87 ? -10.298 -17.661 0.766 1.00 96.81 87 PRO A C 1
ATOM 682 O O . PRO A 1 87 ? -10.719 -17.468 1.907 1.00 96.81 87 PRO A O 1
ATOM 685 N N . ALA A 1 88 ? -9.119 -18.253 0.545 1.00 98.06 88 ALA A N 1
ATOM 686 C CA . ALA A 1 88 ? -8.230 -18.683 1.623 1.00 98.06 88 ALA A CA 1
ATOM 687 C C . ALA A 1 88 ? -7.705 -17.498 2.455 1.00 98.06 88 ALA A C 1
ATOM 689 O O . ALA A 1 88 ? -7.637 -17.590 3.682 1.00 98.06 88 ALA A O 1
ATOM 690 N N . LEU A 1 89 ? -7.391 -16.372 1.806 1.00 98.12 89 LEU A N 1
ATOM 691 C CA . LEU A 1 89 ? -6.974 -15.149 2.485 1.00 98.12 89 LEU A CA 1
ATOM 692 C C . LEU A 1 89 ? -8.127 -14.562 3.305 1.00 98.12 89 LEU A C 1
ATOM 694 O O . LEU A 1 89 ? -7.928 -14.241 4.475 1.00 98.12 89 LEU A O 1
ATOM 698 N N . ILE A 1 90 ? -9.339 -14.507 2.744 1.00 98.06 90 ILE A N 1
ATOM 699 C CA . ILE A 1 90 ? -10.544 -14.066 3.464 1.00 98.06 90 ILE A CA 1
ATOM 700 C C . ILE A 1 90 ? -10.731 -14.857 4.767 1.00 98.06 90 ILE A C 1
ATOM 702 O O . ILE A 1 90 ? -10.893 -14.262 5.835 1.00 98.06 90 ILE A O 1
ATOM 706 N N . ALA A 1 91 ? -10.648 -16.188 4.705 1.00 98.00 91 ALA A N 1
ATOM 707 C CA . ALA A 1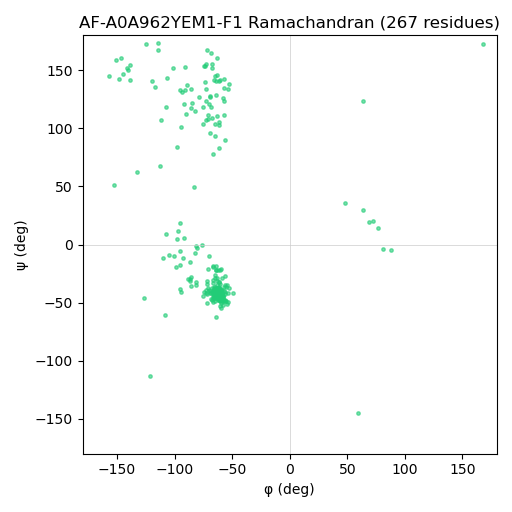 91 ? -10.809 -17.047 5.878 1.00 98.00 91 ALA A CA 1
ATOM 708 C C . ALA A 1 91 ? -9.749 -16.783 6.965 1.00 98.00 91 ALA A C 1
ATOM 710 O O . ALA A 1 91 ? -10.027 -16.932 8.157 1.00 98.00 91 ALA A O 1
ATOM 711 N N . ILE A 1 92 ? -8.534 -16.389 6.574 1.00 98.19 92 ILE A N 1
ATOM 712 C CA . ILE A 1 92 ? -7.471 -16.020 7.515 1.00 98.19 92 ILE A CA 1
ATOM 713 C C . ILE A 1 92 ? -7.734 -14.638 8.114 1.00 98.19 92 ILE A C 1
ATOM 715 O O . ILE A 1 92 ? -7.640 -14.495 9.332 1.00 98.19 92 ILE A O 1
ATOM 719 N N . LEU A 1 93 ? -8.128 -13.647 7.308 1.00 98.19 93 LEU A N 1
ATOM 720 C CA . LEU A 1 93 ? -8.461 -12.301 7.793 1.00 98.19 93 LEU A CA 1
ATOM 721 C C . LEU A 1 93 ? -9.561 -12.345 8.860 1.00 98.19 93 LEU A C 1
ATOM 723 O O . LEU A 1 93 ? -9.443 -11.687 9.888 1.00 98.19 93 LEU A O 1
ATOM 727 N N . GLN A 1 94 ? -10.578 -13.189 8.677 1.00 97.94 94 GLN A N 1
ATOM 728 C CA . GLN A 1 94 ? -11.665 -13.372 9.649 1.00 97.94 94 GLN A CA 1
ATOM 729 C C . GLN A 1 94 ? -11.213 -13.959 10.996 1.00 97.94 94 GLN A C 1
ATOM 731 O O . GLN A 1 94 ? -11.939 -13.860 11.984 1.00 97.94 94 GLN A O 1
ATOM 736 N N . ARG A 1 95 ? -10.028 -14.579 11.052 1.00 97.94 95 ARG A N 1
ATOM 737 C CA . ARG A 1 95 ? -9.437 -15.142 12.277 1.00 97.94 95 ARG A CA 1
ATOM 738 C C . ARG A 1 95 ? -8.506 -14.168 12.996 1.00 97.94 95 ARG A C 1
ATOM 740 O O . ARG A 1 95 ? -8.114 -14.442 14.129 1.00 97.94 95 ARG A O 1
ATOM 747 N N . ILE A 1 96 ? -8.144 -13.050 12.369 1.00 98.00 96 ILE A N 1
ATOM 748 C CA . ILE A 1 96 ? -7.308 -12.022 12.991 1.00 98.00 96 ILE A CA 1
ATOM 749 C C . ILE A 1 96 ? -8.187 -11.171 13.924 1.00 98.00 96 ILE A C 1
ATOM 751 O O . ILE A 1 96 ? -9.204 -10.636 13.480 1.00 98.00 96 ILE A O 1
ATOM 755 N N . PRO A 1 97 ? -7.821 -11.000 15.208 1.00 97.38 97 PRO A N 1
ATOM 756 C CA . PRO A 1 97 ? -8.655 -10.280 16.168 1.00 97.38 97 PRO A CA 1
ATOM 757 C C . PRO A 1 97 ? -8.764 -8.783 15.846 1.00 97.38 97 PRO A C 1
ATOM 759 O O . PRO A 1 97 ? -7.818 -8.177 15.349 1.00 97.38 97 PRO A O 1
ATOM 762 N N . ALA A 1 98 ? -9.880 -8.156 16.236 1.00 96.56 98 ALA A N 1
ATOM 763 C CA . ALA A 1 98 ? -10.138 -6.717 16.056 1.00 96.56 98 ALA A CA 1
ATOM 764 C C . ALA A 1 98 ? -9.114 -5.790 16.752 1.00 96.56 98 ALA A C 1
ATOM 766 O O . ALA A 1 98 ? -9.000 -4.606 16.417 1.00 96.56 98 ALA A O 1
ATOM 767 N N . SER A 1 99 ? -8.400 -6.320 17.752 1.00 96.44 99 SER A N 1
ATOM 768 C CA . SER A 1 99 ? -7.342 -5.635 18.500 1.00 96.44 99 SER A CA 1
ATOM 769 C C . SER A 1 99 ? -5.981 -5.655 17.799 1.00 96.44 99 SER A C 1
ATOM 771 O O . SER A 1 99 ? -5.052 -5.006 18.280 1.00 96.44 99 SER A O 1
ATOM 773 N N . ALA A 1 100 ? -5.834 -6.396 16.695 1.00 96.81 100 ALA A N 1
ATOM 774 C CA . ALA A 1 100 ? -4.591 -6.428 15.937 1.00 96.81 100 ALA A CA 1
ATOM 775 C C . ALA A 1 100 ? -4.264 -5.045 15.356 1.00 96.81 100 ALA A C 1
ATOM 777 O O . ALA A 1 100 ? -5.145 -4.281 14.961 1.00 96.81 100 ALA A O 1
ATOM 778 N N . HIS A 1 101 ? -2.973 -4.725 15.288 1.00 94.75 101 HIS A N 1
ATOM 779 C CA . HIS A 1 101 ? -2.524 -3.490 14.659 1.00 94.75 101 HIS A CA 1
ATOM 780 C C . HIS A 1 101 ? -2.682 -3.594 13.128 1.00 94.75 101 HIS A C 1
ATOM 782 O O . HIS A 1 101 ? -2.214 -4.583 12.563 1.00 94.75 101 HIS A O 1
ATOM 788 N N . PRO A 1 102 ? -3.236 -2.587 12.424 1.00 95.06 102 PRO A N 1
ATOM 789 C CA . PRO A 1 102 ? -3.453 -2.629 10.970 1.00 95.06 102 PRO A CA 1
ATOM 790 C C . PRO A 1 102 ? -2.231 -3.057 10.139 1.00 95.06 102 PRO A C 1
ATOM 792 O O . PRO A 1 102 ? -2.346 -3.885 9.241 1.00 95.06 102 PRO A O 1
ATOM 795 N N . LEU A 1 103 ? -1.031 -2.565 10.475 1.00 95.19 103 LEU A N 1
ATOM 796 C CA . LEU A 1 103 ? 0.208 -2.981 9.794 1.00 95.19 103 LEU A CA 1
ATOM 797 C C . LEU A 1 103 ? 0.579 -4.458 10.035 1.00 95.19 103 LEU A C 1
ATOM 799 O O . LEU A 1 103 ? 1.155 -5.086 9.153 1.00 95.19 103 LEU A O 1
ATOM 803 N N . ASP A 1 104 ? 0.232 -5.040 11.191 1.00 96.31 104 ASP A N 1
ATOM 804 C CA . ASP A 1 104 ? 0.440 -6.474 11.441 1.00 96.31 104 ASP A CA 1
ATOM 805 C C . ASP A 1 104 ? -0.543 -7.323 10.608 1.00 96.31 104 ASP A C 1
ATOM 807 O O . ASP A 1 104 ? -0.186 -8.415 10.155 1.00 96.31 104 ASP A O 1
ATOM 811 N N . VAL A 1 105 ? -1.747 -6.802 10.340 1.00 98.00 105 VAL A N 1
ATOM 812 C CA . VAL A 1 105 ? -2.728 -7.414 9.425 1.00 98.00 105 VAL A CA 1
ATOM 813 C C . VAL A 1 105 ? -2.214 -7.394 7.991 1.00 98.00 105 VAL A C 1
ATOM 815 O O . VAL A 1 105 ? -2.186 -8.442 7.354 1.00 98.00 105 VAL A O 1
ATOM 818 N N . LEU A 1 106 ? -1.733 -6.241 7.513 1.00 97.81 106 LEU A N 1
ATOM 819 C CA . LEU A 1 106 ? -1.115 -6.110 6.190 1.00 97.81 106 LEU A CA 1
ATOM 820 C C . LEU A 1 106 ? 0.083 -7.054 6.026 1.00 97.81 106 LEU A C 1
ATOM 822 O O . LEU A 1 106 ? 0.175 -7.761 5.025 1.00 97.81 106 LEU A O 1
ATOM 826 N N . ARG A 1 107 ? 0.970 -7.127 7.030 1.00 97.69 107 ARG A N 1
ATOM 827 C CA . ARG A 1 107 ? 2.115 -8.054 7.030 1.00 97.69 107 ARG A CA 1
ATOM 828 C C . ARG A 1 107 ? 1.662 -9.509 6.903 1.00 97.69 107 ARG A C 1
ATOM 830 O O . ARG A 1 107 ? 2.205 -10.259 6.098 1.00 97.69 107 ARG A O 1
ATOM 837 N N . THR A 1 108 ? 0.677 -9.908 7.706 1.00 98.19 108 THR A N 1
ATOM 838 C CA . THR A 1 108 ? 0.154 -11.283 7.715 1.00 98.19 108 THR A CA 1
ATOM 839 C C . THR A 1 108 ? -0.540 -11.610 6.397 1.00 98.19 108 THR A C 1
ATOM 841 O O . THR A 1 108 ? -0.307 -12.668 5.825 1.00 98.19 108 THR A O 1
ATOM 844 N N . GLY A 1 109 ? -1.340 -10.681 5.881 1.00 98.19 109 GLY A N 1
ATOM 845 C CA . GLY A 1 109 ? -2.025 -10.802 4.604 1.00 98.19 109 GLY A CA 1
ATOM 846 C C . GLY A 1 109 ? -1.071 -10.959 3.419 1.00 98.19 109 GLY A C 1
ATOM 847 O O . GLY A 1 109 ? -1.228 -11.888 2.633 1.00 98.19 109 GLY A O 1
ATOM 848 N N . CYS A 1 110 ? -0.032 -10.121 3.351 1.00 98.06 110 CYS A N 1
ATOM 849 C CA . CYS A 1 110 ? 1.043 -10.249 2.365 1.00 98.06 110 CYS A CA 1
ATOM 850 C C . CYS A 1 110 ? 1.760 -11.607 2.473 1.00 98.06 110 CYS A C 1
ATOM 852 O O . CYS A 1 110 ? 1.991 -12.273 1.468 1.00 98.06 110 CYS A O 1
ATOM 854 N N . SER A 1 111 ? 2.038 -12.077 3.695 1.00 98.06 111 SER A N 1
ATOM 855 C CA . SER A 1 111 ? 2.645 -13.397 3.902 1.00 98.06 111 SER A CA 1
ATOM 856 C C . SER A 1 111 ? 1.755 -14.538 3.413 1.00 98.06 111 SER A C 1
ATOM 858 O O . SER A 1 111 ? 2.263 -15.490 2.833 1.00 98.06 111 SER A O 1
ATOM 860 N N . VAL A 1 112 ? 0.436 -14.451 3.592 1.00 98.25 112 VAL A N 1
ATOM 861 C CA . VAL A 1 112 ? -0.504 -15.435 3.038 1.00 98.25 112 VAL A CA 1
ATOM 862 C C . VAL A 1 112 ? -0.499 -15.398 1.511 1.00 98.25 112 VAL A C 1
ATOM 864 O O . VAL A 1 112 ? -0.439 -16.459 0.896 1.00 98.25 112 VAL A O 1
ATOM 867 N N . LEU A 1 113 ? -0.522 -14.207 0.904 1.00 97.69 113 LEU A N 1
ATOM 868 C CA . LEU A 1 113 ? -0.454 -14.059 -0.554 1.00 97.69 113 LEU A CA 1
ATOM 869 C C . LEU A 1 113 ? 0.802 -14.711 -1.133 1.00 97.69 113 LEU A C 1
ATOM 871 O O . LEU A 1 113 ? 0.675 -15.453 -2.094 1.00 97.69 113 LEU A O 1
ATOM 875 N N . ALA A 1 114 ? 1.956 -14.588 -0.472 1.00 96.56 114 ALA A N 1
ATOM 876 C CA . ALA A 1 114 ? 3.191 -15.252 -0.901 1.00 96.56 114 ALA A CA 1
ATOM 877 C C . ALA A 1 114 ? 3.068 -16.786 -1.032 1.00 96.56 114 ALA A C 1
ATOM 879 O O . ALA A 1 114 ? 3.792 -17.401 -1.810 1.00 96.56 114 ALA A O 1
ATOM 880 N N . HIS A 1 115 ? 2.163 -17.420 -0.275 1.00 96.31 115 HIS A N 1
ATOM 881 C CA . HIS A 1 115 ? 1.901 -18.862 -0.375 1.00 96.31 115 HIS A CA 1
ATOM 882 C C . HIS A 1 115 ? 0.869 -19.205 -1.457 1.00 96.31 115 HIS A C 1
ATOM 884 O O . HIS A 1 115 ? 0.907 -20.303 -2.008 1.00 96.31 115 HIS A O 1
ATOM 890 N N . LEU A 1 116 ? -0.092 -18.312 -1.705 1.00 97.00 116 LEU A N 1
ATOM 891 C CA . LEU A 1 116 ? -1.192 -18.532 -2.650 1.00 97.00 116 LEU A CA 1
ATOM 892 C C . LEU A 1 116 ? -0.807 -18.152 -4.083 1.00 97.00 116 LEU A C 1
ATOM 894 O O . LEU A 1 116 ? -1.249 -18.791 -5.032 1.00 97.00 116 LEU A O 1
ATOM 898 N N . GLU A 1 117 ? 0.001 -17.108 -4.212 1.00 95.06 117 GLU A N 1
ATOM 899 C CA . GLU A 1 117 ? 0.410 -16.448 -5.447 1.00 95.06 117 GLU A CA 1
ATOM 900 C C . GLU A 1 117 ? 1.944 -16.259 -5.411 1.00 95.06 117 GLU A C 1
ATOM 902 O O . GLU A 1 117 ? 2.431 -15.129 -5.341 1.00 95.06 117 GLU A O 1
ATOM 907 N N . PRO A 1 118 ? 2.731 -17.356 -5.362 1.00 91.62 118 PRO A N 1
ATOM 908 C CA . PRO A 1 118 ? 4.179 -17.268 -5.210 1.00 91.62 118 PRO A CA 1
ATOM 909 C C . PRO A 1 118 ? 4.831 -16.582 -6.414 1.00 91.62 118 PRO A C 1
ATOM 911 O O . PRO A 1 118 ? 4.465 -16.834 -7.562 1.00 91.62 118 PRO A O 1
ATOM 914 N N . GLU A 1 119 ? 5.839 -15.749 -6.147 1.00 87.88 119 GLU A N 1
ATOM 915 C CA . GLU A 1 119 ? 6.692 -15.198 -7.199 1.00 87.88 119 GLU A CA 1
ATOM 916 C C . GLU A 1 119 ? 7.554 -16.313 -7.794 1.00 87.88 119 GLU A C 1
ATOM 918 O O . GLU A 1 119 ? 8.254 -17.034 -7.076 1.00 87.88 119 GLU A O 1
ATOM 923 N N . GLU A 1 120 ? 7.533 -16.440 -9.118 1.00 81.06 120 GLU A N 1
ATOM 924 C CA . GLU A 1 120 ? 8.470 -17.314 -9.807 1.00 81.06 120 GLU A CA 1
ATOM 925 C C . GLU A 1 120 ? 9.857 -16.665 -9.842 1.00 81.06 120 GLU A C 1
ATOM 927 O O . GLU A 1 120 ? 10.127 -15.751 -10.622 1.00 81.06 120 GLU A O 1
ATOM 932 N N . LEU A 1 121 ? 10.753 -17.152 -8.988 1.00 75.50 121 LEU A N 1
ATOM 933 C CA . LEU A 1 121 ? 12.149 -16.736 -8.992 1.00 75.50 121 LEU A CA 1
ATOM 934 C C . LEU A 1 121 ? 12.906 -17.525 -10.065 1.00 75.50 121 LEU A C 1
ATOM 936 O O . LEU A 1 121 ? 13.112 -18.732 -9.920 1.00 75.50 121 LEU A O 1
ATOM 940 N N . HIS A 1 122 ? 13.401 -16.833 -11.095 1.00 67.44 122 HIS A N 1
ATOM 941 C CA . HIS A 1 122 ? 14.233 -17.420 -12.156 1.00 67.44 122 HIS A CA 1
ATOM 942 C C . HIS A 1 122 ? 15.685 -16.896 -12.131 1.00 67.44 122 HIS A C 1
ATOM 944 O O . HIS A 1 122 ? 16.110 -16.193 -13.047 1.00 67.44 122 HIS A O 1
ATOM 950 N N . PRO A 1 123 ? 16.517 -17.211 -11.114 1.00 62.06 123 PRO A N 1
ATOM 951 C CA . PRO A 1 123 ? 17.920 -16.803 -11.126 1.00 62.06 123 PRO A CA 1
ATOM 952 C C . PRO A 1 123 ? 18.678 -17.415 -12.323 1.00 62.06 123 PRO A C 1
ATOM 954 O O . PRO A 1 123 ? 18.497 -18.599 -12.612 1.00 62.06 123 PRO A O 1
ATOM 957 N N . PRO A 1 124 ? 19.589 -16.678 -12.990 1.00 56.78 124 PRO A N 1
ATOM 958 C CA . PRO A 1 124 ? 20.025 -15.307 -12.707 1.00 56.78 124 PRO A CA 1
ATOM 959 C C . PRO A 1 124 ? 19.227 -14.223 -13.460 1.00 56.78 124 PRO A C 1
ATOM 961 O O . PRO A 1 124 ? 19.608 -13.055 -13.412 1.00 56.78 124 PRO A O 1
ATOM 964 N N . GLN A 1 125 ? 18.174 -14.595 -14.190 1.00 56.69 125 GLN A N 1
ATOM 965 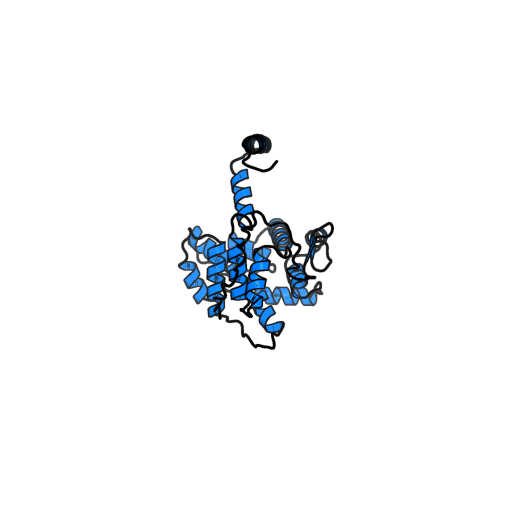C CA . GLN A 1 125 ? 17.408 -13.716 -15.071 1.00 56.69 125 GLN A CA 1
ATOM 966 C C . GLN A 1 125 ? 16.151 -13.231 -14.346 1.00 56.69 125 GLN A C 1
ATOM 968 O O . GLN A 1 125 ? 15.067 -13.786 -14.488 1.00 56.69 125 GLN A O 1
ATOM 973 N N . TYR A 1 126 ? 16.310 -12.178 -13.548 1.00 62.56 126 TYR A N 1
ATOM 974 C CA . TYR A 1 126 ? 15.160 -11.425 -13.060 1.00 62.56 126 TYR A CA 1
ATOM 975 C C . TYR A 1 126 ? 14.574 -10.656 -14.240 1.00 62.56 126 TYR A C 1
ATOM 977 O O . TYR A 1 126 ? 15.199 -9.732 -14.759 1.00 62.56 126 TYR A O 1
ATOM 985 N N . GLU A 1 127 ? 13.414 -11.095 -14.711 1.00 61.19 127 GLU A N 1
ATOM 986 C CA . GLU A 1 127 ? 12.660 -10.382 -15.731 1.00 61.19 127 GLU A CA 1
ATOM 987 C C . GLU A 1 127 ? 11.778 -9.325 -15.059 1.00 61.19 127 GLU A C 1
ATOM 989 O O . GLU A 1 127 ? 11.075 -9.614 -14.088 1.00 61.19 127 GLU A O 1
ATOM 994 N N . ASP A 1 128 ? 11.775 -8.103 -15.599 1.00 69.44 128 ASP A N 1
ATOM 995 C CA . ASP A 1 128 ? 10.966 -7.000 -15.062 1.00 69.44 128 ASP A CA 1
ATOM 996 C C . ASP A 1 128 ? 9.463 -7.342 -15.046 1.00 69.44 128 ASP A C 1
ATOM 998 O O . ASP A 1 128 ? 8.726 -6.855 -14.194 1.00 69.44 128 ASP A O 1
ATOM 1002 N N . GLY A 1 129 ? 8.993 -8.198 -15.963 1.00 79.38 129 GLY A N 1
ATOM 1003 C CA . GLY A 1 129 ? 7.578 -8.556 -16.122 1.00 79.38 129 GLY A CA 1
ATOM 1004 C C . GLY A 1 129 ? 6.970 -9.283 -14.912 1.00 79.38 129 GLY A C 1
ATOM 1005 O O . G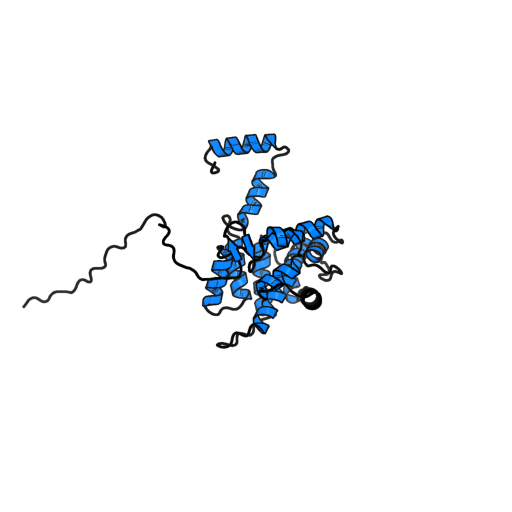LY A 1 129 ? 6.048 -8.739 -14.299 1.00 79.38 129 GLY A O 1
ATOM 1006 N N . PRO A 1 130 ? 7.455 -10.485 -14.541 1.00 82.50 130 PRO A N 1
ATOM 1007 C CA . PRO A 1 130 ? 6.948 -11.237 -13.388 1.00 82.50 130 PRO A CA 1
ATOM 1008 C C . PRO A 1 130 ? 7.000 -10.445 -12.077 1.00 82.50 130 PRO A C 1
ATOM 1010 O O . PRO A 1 130 ? 6.027 -10.411 -11.324 1.00 82.50 130 PRO A O 1
ATOM 1013 N N . GLN A 1 131 ? 8.102 -9.733 -11.841 1.00 87.38 131 GLN A N 1
ATOM 1014 C CA . GLN A 1 131 ? 8.279 -8.894 -10.658 1.00 87.38 131 GLN A CA 1
ATOM 1015 C C . GLN A 1 131 ? 7.304 -7.722 -10.631 1.00 87.38 131 GLN A C 1
ATOM 1017 O O . GLN A 1 131 ? 6.670 -7.439 -9.610 1.00 87.38 131 GLN A O 1
ATOM 1022 N N . ARG A 1 132 ? 7.119 -7.065 -11.779 1.00 89.38 132 ARG A N 1
ATOM 1023 C CA . ARG A 1 132 ? 6.139 -5.994 -11.911 1.00 89.38 132 ARG A CA 1
ATOM 1024 C C . ARG A 1 132 ? 4.720 -6.491 -11.657 1.00 89.38 132 ARG A C 1
ATOM 1026 O O . ARG A 1 132 ? 3.968 -5.797 -10.981 1.00 89.38 132 ARG A O 1
ATOM 1033 N N . ALA A 1 133 ? 4.372 -7.689 -12.124 1.00 92.25 133 ALA A N 1
ATOM 1034 C CA . ALA A 1 133 ? 3.053 -8.268 -11.894 1.00 92.25 133 ALA A CA 1
ATOM 1035 C C . ALA A 1 133 ? 2.771 -8.487 -10.397 1.00 92.25 133 ALA A C 1
ATOM 1037 O O . ALA A 1 133 ? 1.685 -8.149 -9.926 1.00 92.25 133 ALA A O 1
ATOM 1038 N N . VAL A 1 134 ? 3.753 -8.977 -9.630 1.00 94.62 134 VAL A N 1
ATOM 1039 C CA . VAL A 1 134 ? 3.627 -9.123 -8.167 1.00 94.62 134 VAL A CA 1
ATOM 1040 C C . VAL A 1 134 ? 3.508 -7.758 -7.483 1.00 94.62 134 VAL A C 1
ATOM 1042 O O . VAL A 1 134 ? 2.664 -7.582 -6.604 1.00 94.62 134 VAL A O 1
ATOM 1045 N N . ALA A 1 135 ? 4.298 -6.765 -7.902 1.00 94.81 135 ALA A N 1
ATOM 1046 C CA . ALA A 1 135 ? 4.208 -5.408 -7.365 1.00 94.81 135 ALA A CA 1
ATOM 1047 C C . ALA A 1 135 ? 2.831 -4.767 -7.623 1.00 94.81 135 ALA A C 1
ATOM 1049 O O . ALA A 1 135 ? 2.224 -4.233 -6.694 1.00 94.81 135 ALA A O 1
ATOM 1050 N N . ASP A 1 136 ? 2.310 -4.869 -8.848 1.00 95.88 136 ASP A N 1
ATOM 1051 C CA . ASP A 1 136 ? 0.990 -4.353 -9.227 1.00 95.88 136 ASP A CA 1
ATOM 1052 C C . ASP A 1 136 ? -0.130 -5.090 -8.469 1.00 95.88 136 ASP A C 1
ATOM 1054 O O . ASP A 1 136 ? -1.072 -4.463 -7.976 1.00 95.88 136 ASP A O 1
ATOM 1058 N N . ARG A 1 137 ? 0.002 -6.414 -8.293 1.00 96.69 137 ARG A N 1
ATOM 1059 C CA . ARG A 1 137 ? -0.923 -7.222 -7.487 1.00 96.69 137 ARG A CA 1
ATOM 1060 C C . ARG A 1 137 ? -0.955 -6.758 -6.035 1.00 96.69 137 ARG A C 1
ATOM 1062 O O . ARG A 1 137 ? -2.038 -6.538 -5.495 1.00 96.69 137 ARG A O 1
ATOM 1069 N N . LEU A 1 138 ? 0.206 -6.558 -5.413 1.00 97.25 138 LEU A N 1
ATOM 1070 C CA . LEU A 1 138 ? 0.305 -6.075 -4.034 1.00 97.25 138 LEU A CA 1
ATOM 1071 C C . LEU A 1 138 ? -0.227 -4.642 -3.887 1.00 97.25 138 LEU A C 1
ATOM 1073 O O . LEU A 1 138 ? -0.943 -4.357 -2.927 1.00 97.25 138 LEU A O 1
ATOM 1077 N N . LEU A 1 139 ? 0.049 -3.757 -4.850 1.00 96.75 139 LEU A N 1
ATOM 1078 C CA . LEU A 1 139 ? -0.488 -2.392 -4.876 1.00 96.75 139 LEU A CA 1
ATOM 1079 C C . LEU A 1 139 ? -2.027 -2.393 -4.884 1.00 96.75 139 LEU A C 1
ATOM 1081 O O . LEU A 1 139 ? -2.648 -1.639 -4.134 1.00 96.75 139 LEU A O 1
ATOM 1085 N N . ALA A 1 140 ? -2.634 -3.251 -5.709 1.00 96.94 140 ALA A N 1
ATOM 1086 C CA . ALA A 1 140 ? -4.082 -3.330 -5.875 1.00 96.94 140 ALA A CA 1
ATOM 1087 C C . ALA A 1 140 ? -4.801 -4.001 -4.693 1.00 96.94 140 ALA A C 1
ATOM 1089 O O . ALA A 1 140 ? -5.861 -3.535 -4.279 1.00 96.94 140 ALA A O 1
ATOM 1090 N N . VAL A 1 141 ? -4.238 -5.081 -4.137 1.00 97.75 141 VAL A N 1
ATOM 1091 C CA . VAL A 1 141 ? -4.932 -5.947 -3.166 1.00 97.75 141 VAL A CA 1
ATOM 1092 C C . VAL A 1 141 ? -4.810 -5.486 -1.712 1.00 97.75 141 VAL A C 1
ATOM 1094 O O . VAL A 1 141 ? -5.697 -5.739 -0.895 1.00 97.75 1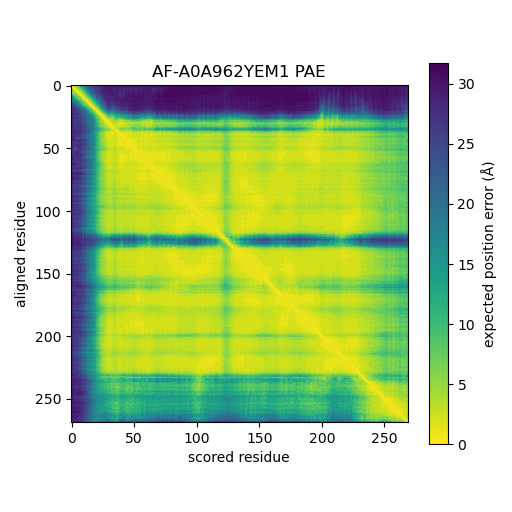41 VAL A O 1
ATOM 1097 N N . MET A 1 142 ? -3.715 -4.813 -1.346 1.00 97.44 142 MET A N 1
ATOM 1098 C CA . MET A 1 142 ? -3.443 -4.429 0.047 1.00 97.44 142 MET A CA 1
ATOM 1099 C C . MET A 1 142 ? -4.508 -3.483 0.643 1.00 97.44 142 MET A C 1
ATOM 1101 O O . MET A 1 142 ? -4.907 -3.706 1.793 1.00 97.44 142 MET A O 1
ATOM 1105 N N . PRO A 1 143 ? -5.035 -2.483 -0.098 1.00 96.75 143 PRO A N 1
ATOM 1106 C CA . PRO A 1 143 ? -6.176 -1.677 0.344 1.00 96.75 143 PRO A CA 1
ATOM 1107 C C . PRO A 1 143 ? -7.421 -2.525 0.648 1.00 96.75 143 PRO A C 1
ATOM 1109 O O . PRO A 1 143 ? -8.035 -2.374 1.709 1.00 96.75 143 PRO A O 1
ATOM 1112 N N . THR A 1 144 ? -7.759 -3.449 -0.255 1.00 97.94 144 THR A N 1
ATOM 1113 C CA . THR A 1 144 ? -8.916 -4.349 -0.158 1.00 97.94 144 THR A CA 1
ATOM 1114 C C . THR A 1 144 ? -8.809 -5.264 1.057 1.00 97.94 144 THR A C 1
ATOM 1116 O O . THR A 1 144 ? -9.751 -5.389 1.839 1.00 97.94 144 THR A O 1
ATOM 1119 N N . LEU A 1 145 ? -7.629 -5.851 1.256 1.00 97.94 145 LEU A N 1
ATOM 1120 C CA . LEU A 1 145 ? -7.300 -6.732 2.372 1.00 97.94 145 LEU A CA 1
ATOM 1121 C C . LEU A 1 145 ? -7.536 -6.042 3.716 1.00 97.94 145 LEU A C 1
ATOM 1123 O O . LEU A 1 145 ? -8.192 -6.598 4.603 1.00 97.94 145 LEU A O 1
ATOM 1127 N N . LEU A 1 146 ? -7.020 -4.818 3.859 1.00 98.00 146 LEU A N 1
ATOM 1128 C CA . LEU A 1 146 ? -7.151 -4.049 5.090 1.00 98.00 146 LEU A CA 1
ATOM 1129 C C . LEU A 1 146 ? -8.603 -3.652 5.362 1.00 98.00 146 LEU A C 1
ATOM 1131 O O . LEU A 1 146 ? -9.078 -3.826 6.486 1.00 98.00 146 LEU A O 1
ATOM 1135 N N . CYS A 1 147 ? -9.308 -3.146 4.346 1.00 98.06 147 CYS A N 1
ATOM 1136 C CA . CYS A 1 147 ? -10.702 -2.728 4.491 1.00 98.06 147 CYS A CA 1
ATOM 1137 C C . CYS A 1 147 ? -11.612 -3.912 4.821 1.00 98.06 147 CYS A C 1
ATOM 1139 O O . CYS A 1 147 ? -12.455 -3.795 5.709 1.00 98.06 147 CYS A O 1
ATOM 1141 N N . TYR A 1 148 ? -11.403 -5.064 4.176 1.00 98.38 148 TYR A N 1
ATOM 1142 C CA . TYR A 1 148 ? -12.157 -6.280 4.463 1.00 98.38 148 TYR A CA 1
ATOM 1143 C C . TYR A 1 148 ? -12.012 -6.694 5.931 1.00 98.38 148 TYR A C 1
ATOM 1145 O O . TYR A 1 148 ? -13.011 -6.865 6.631 1.00 98.38 148 TYR A O 1
ATOM 1153 N N . TRP A 1 149 ? -10.774 -6.805 6.431 1.00 98.44 149 TRP A N 1
ATOM 1154 C CA . TRP A 1 149 ? -10.533 -7.136 7.839 1.00 98.44 149 TRP A CA 1
ATOM 1155 C C . TRP A 1 149 ? -11.147 -6.100 8.788 1.00 98.44 149 TRP A C 1
ATOM 1157 O O . TRP A 1 149 ? -11.778 -6.473 9.780 1.00 98.44 149 TRP A O 1
ATOM 1167 N N . TYR A 1 150 ? -10.992 -4.809 8.487 1.00 97.88 150 TYR A N 1
ATOM 1168 C CA . TYR A 1 150 ? -11.523 -3.733 9.318 1.00 97.88 150 TYR A CA 1
ATOM 1169 C C . TYR A 1 150 ? -13.049 -3.822 9.434 1.00 97.88 150 TYR A C 1
ATOM 1171 O O . TYR A 1 150 ? -13.572 -3.912 10.542 1.00 97.88 150 TYR A O 1
ATOM 1179 N N . ARG A 1 151 ? -13.758 -3.888 8.302 1.00 97.62 151 ARG A N 1
ATOM 1180 C CA . ARG A 1 151 ? -15.226 -3.981 8.244 1.00 97.62 151 ARG A CA 1
ATOM 1181 C C . ARG A 1 151 ? -15.741 -5.258 8.908 1.00 97.62 151 ARG A C 1
ATOM 1183 O O . ARG A 1 151 ? -16.690 -5.211 9.688 1.00 97.62 151 ARG A O 1
ATOM 1190 N N . TYR A 1 152 ? -15.069 -6.387 8.685 1.00 97.94 152 TYR A N 1
ATOM 1191 C CA . TYR A 1 152 ? -15.445 -7.652 9.313 1.00 97.94 152 TYR A CA 1
ATOM 1192 C C . TYR A 1 152 ? -15.305 -7.614 10.836 1.00 97.94 152 TYR A C 1
ATOM 1194 O O . TYR A 1 152 ? -16.201 -8.045 11.557 1.00 97.94 152 TYR A O 1
ATOM 1202 N N . THR A 1 153 ? -14.195 -7.081 11.345 1.00 97.31 153 THR A N 1
ATOM 1203 C CA . THR A 1 153 ? -13.900 -7.121 12.783 1.00 97.31 153 THR A CA 1
ATOM 1204 C C . THR A 1 153 ? -14.519 -5.980 13.585 1.00 97.31 153 THR A C 1
ATOM 1206 O O . THR A 1 153 ? -14.774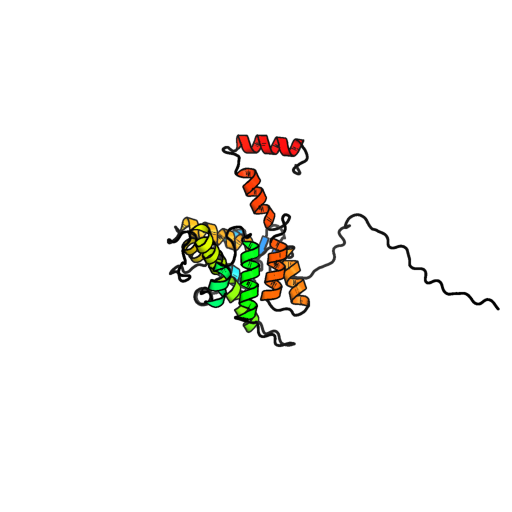 -6.158 14.776 1.00 97.31 153 THR A O 1
ATOM 1209 N N . ARG A 1 154 ? -14.749 -4.816 12.969 1.00 95.19 154 ARG A N 1
ATOM 1210 C CA . ARG A 1 154 ? -15.320 -3.631 13.630 1.00 95.19 154 ARG A CA 1
ATOM 1211 C C . ARG A 1 154 ? -16.824 -3.528 13.461 1.00 95.19 154 ARG A C 1
ATOM 1213 O O . ARG A 1 154 ? -17.508 -3.237 14.437 1.00 95.19 154 ARG A O 1
ATOM 1220 N N . ASP A 1 155 ? -17.318 -3.825 12.266 1.00 95.81 155 ASP A N 1
ATOM 1221 C CA . ASP A 1 155 ? -18.731 -3.646 11.930 1.00 95.81 155 ASP A CA 1
ATOM 1222 C C . ASP A 1 155 ? -19.492 -4.978 11.884 1.00 95.81 155 ASP A C 1
ATOM 1224 O O . ASP A 1 155 ? -20.717 -4.989 11.798 1.00 95.81 155 ASP A O 1
ATOM 1228 N N . GLY A 1 156 ? -18.784 -6.113 11.966 1.00 95.88 156 GLY A N 1
ATOM 1229 C CA . GLY A 1 156 ? -19.387 -7.446 11.981 1.00 95.88 156 GLY A CA 1
ATOM 1230 C C . GLY A 1 156 ? -19.949 -7.886 10.628 1.00 95.88 156 GLY A C 1
ATOM 1231 O O . GLY A 1 156 ? -20.798 -8.775 10.586 1.00 95.88 156 GLY A O 1
ATOM 1232 N N . VAL A 1 157 ? -19.507 -7.267 9.526 1.00 95.75 157 VAL A N 1
ATOM 1233 C CA . VAL A 1 157 ? -20.028 -7.526 8.175 1.00 95.75 157 VAL A CA 1
ATOM 1234 C C . VAL A 1 157 ? -18.960 -8.100 7.251 1.00 95.75 157 VAL A C 1
ATOM 1236 O O . VAL A 1 157 ? -17.833 -7.616 7.191 1.00 95.75 157 VAL A O 1
ATOM 1239 N N . SER A 1 158 ? -19.325 -9.127 6.487 1.00 95.00 158 SER A N 1
ATOM 1240 C CA . SER A 1 158 ? -18.543 -9.553 5.325 1.00 95.00 158 SER A CA 1
ATOM 1241 C C . SER A 1 158 ? -18.973 -8.694 4.138 1.00 95.00 158 SER A C 1
ATOM 1243 O O . SER A 1 158 ? -20.164 -8.619 3.836 1.00 95.00 158 SER A O 1
ATOM 1245 N N . ILE A 1 159 ? -18.019 -7.989 3.533 1.00 93.56 159 ILE A N 1
ATOM 1246 C CA . ILE A 1 159 ? -18.261 -7.089 2.402 1.00 93.56 159 ILE A CA 1
ATOM 1247 C C . ILE A 1 159 ? -17.850 -7.762 1.096 1.00 93.56 159 ILE A C 1
ATOM 1249 O O . ILE A 1 159 ? -16.924 -8.577 1.088 1.00 93.56 159 ILE A O 1
ATOM 1253 N N . ASP A 1 160 ? -18.502 -7.372 0.004 1.00 91.00 160 ASP A N 1
ATOM 1254 C CA . ASP A 1 160 ? -17.943 -7.594 -1.325 1.00 91.00 160 ASP A CA 1
ATOM 1255 C C . ASP A 1 160 ? -16.668 -6.754 -1.479 1.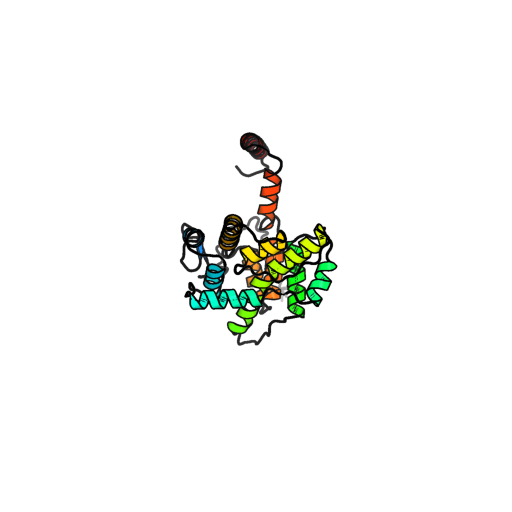00 91.00 160 ASP A C 1
ATOM 1257 O O . ASP A 1 160 ? -16.567 -5.638 -0.962 1.00 91.00 160 ASP A O 1
ATOM 1261 N N . THR A 1 161 ? -15.674 -7.330 -2.140 1.00 89.69 161 THR A N 1
ATOM 1262 C CA . THR A 1 161 ? -14.394 -6.686 -2.427 1.00 89.69 161 THR A CA 1
ATOM 1263 C C . THR A 1 161 ? -14.363 -6.045 -3.807 1.00 89.69 161 THR A C 1
ATOM 1265 O O . THR A 1 161 ? -13.383 -5.383 -4.136 1.00 89.69 161 THR A O 1
ATOM 1268 N N . GLU A 1 162 ? -15.404 -6.231 -4.615 1.00 89.44 162 GLU A N 1
ATOM 1269 C CA . GLU A 1 162 ? -15.566 -5.568 -5.905 1.00 89.44 162 GLU A CA 1
ATOM 1270 C C . GLU A 1 162 ? -16.311 -4.234 -5.736 1.00 89.44 162 GLU A C 1
ATOM 1272 O O . GLU A 1 162 ? -17.265 -4.112 -4.969 1.00 89.44 162 GLU A O 1
ATOM 1277 N N . THR A 1 163 ? -15.844 -3.196 -6.432 1.00 92.25 163 THR A N 1
ATOM 1278 C CA . THR A 1 163 ? -16.464 -1.861 -6.433 1.00 92.25 163 THR A CA 1
ATOM 1279 C C . THR A 1 163 ? -16.413 -1.288 -7.838 1.00 92.25 163 THR A C 1
ATOM 1281 O O . THR A 1 163 ? -15.405 -1.481 -8.514 1.00 92.25 163 THR A O 1
ATOM 1284 N N . ASP A 1 164 ? -17.378 -0.450 -8.206 1.00 92.44 164 ASP A N 1
ATOM 1285 C CA . ASP A 1 164 ? -17.381 0.257 -9.499 1.00 92.44 164 ASP A CA 1
ATOM 1286 C C . ASP A 1 164 ? -16.395 1.445 -9.561 1.00 92.44 164 ASP A C 1
ATOM 1288 O O . ASP A 1 164 ? -16.281 2.129 -10.576 1.00 92.44 164 ASP A O 1
ATOM 1292 N N . GLU A 1 165 ? -15.665 1.711 -8.474 1.00 95.06 165 GLU A N 1
ATOM 1293 C CA . GLU A 1 165 ? -14.699 2.804 -8.388 1.00 95.06 165 GLU A CA 1
ATOM 1294 C C . GLU A 1 165 ? -13.468 2.551 -9.261 1.00 95.06 165 GLU A C 1
ATOM 1296 O O . GLU A 1 165 ? -12.714 1.597 -9.054 1.00 95.06 165 GLU A O 1
ATOM 1301 N N . GLU A 1 166 ? -13.201 3.448 -10.206 1.00 91.75 166 GLU A N 1
ATOM 1302 C CA . GLU A 1 166 ? -12.048 3.298 -11.094 1.00 91.75 166 GLU A CA 1
ATOM 1303 C C . GLU A 1 166 ? -10.709 3.501 -10.372 1.00 91.75 166 GLU A C 1
ATOM 1305 O O . GLU A 1 166 ? -9.744 2.793 -10.660 1.00 91.75 166 GLU A O 1
ATOM 1310 N N . SER A 1 167 ? -10.623 4.460 -9.441 1.00 94.88 167 SER A N 1
ATOM 1311 C CA . SER A 1 167 ? -9.365 4.780 -8.754 1.00 94.88 167 SER A CA 1
ATOM 1312 C C . SER A 1 167 ? -9.177 3.976 -7.472 1.00 94.88 167 SER A C 1
ATOM 1314 O O . SER A 1 167 ? -10.130 3.597 -6.793 1.00 94.88 167 SER A O 1
ATOM 1316 N N . SER A 1 168 ? -7.921 3.761 -7.103 1.00 96.31 168 SER A N 1
ATOM 1317 C CA . SER A 1 168 ? -7.499 3.058 -5.890 1.00 96.31 168 SER A CA 1
ATOM 1318 C C . SER A 1 168 ? -7.967 3.797 -4.636 1.00 96.31 168 SER A C 1
ATOM 1320 O O . SER A 1 168 ? -8.417 3.175 -3.674 1.00 96.31 168 SER A O 1
ATOM 1322 N N . ALA A 1 169 ? -7.934 5.134 -4.666 1.00 97.19 169 ALA A N 1
ATOM 1323 C CA . ALA A 1 169 ? -8.474 5.972 -3.600 1.00 97.19 169 ALA A CA 1
ATOM 1324 C C . ALA A 1 169 ? -9.999 5.821 -3.468 1.00 97.19 169 ALA A C 1
ATOM 1326 O O . ALA A 1 169 ? -10.511 5.673 -2.357 1.00 97.19 169 ALA A O 1
ATOM 1327 N N . GLY A 1 170 ? -10.720 5.829 -4.596 1.00 97.31 170 GLY A N 1
ATOM 1328 C CA . GLY A 1 170 ? -12.167 5.618 -4.624 1.00 97.31 170 GLY A CA 1
ATOM 1329 C C . GLY A 1 170 ? -12.530 4.253 -4.048 1.00 97.31 170 GLY A C 1
ATOM 1330 O O . GLY A 1 170 ? -13.312 4.163 -3.105 1.00 97.31 170 GLY A O 1
ATOM 1331 N N . HIS A 1 171 ? -11.859 3.210 -4.541 1.00 97.50 171 HIS A N 1
ATOM 1332 C CA . HIS A 1 171 ? -12.014 1.831 -4.096 1.00 97.50 171 HIS A CA 1
ATOM 1333 C C . HIS A 1 171 ? -11.811 1.678 -2.581 1.00 97.50 171 HIS A C 1
ATOM 1335 O O . HIS A 1 171 ? -12.681 1.150 -1.889 1.00 97.50 171 HIS A O 1
ATOM 1341 N N . PHE A 1 172 ? -10.701 2.198 -2.044 1.00 97.81 172 PHE A N 1
ATOM 1342 C CA . PHE A 1 172 ? -10.411 2.139 -0.609 1.00 97.81 172 PHE A CA 1
ATOM 1343 C C . PHE A 1 172 ? -11.511 2.802 0.230 1.00 97.81 172 PHE A C 1
ATOM 1345 O O . PHE A 1 172 ? -11.999 2.209 1.191 1.00 97.81 172 PHE A O 1
ATOM 1352 N N . LEU A 1 173 ? -11.932 4.018 -0.133 1.00 97.69 173 LEU A N 1
ATOM 1353 C CA . LEU A 1 173 ? -12.967 4.742 0.611 1.00 97.69 173 LEU A CA 1
ATOM 1354 C C . LEU A 1 173 ? -14.335 4.071 0.497 1.00 97.69 173 LEU A C 1
ATOM 1356 O O . LEU A 1 173 ? -15.071 4.030 1.482 1.00 97.69 173 LEU A O 1
ATOM 1360 N N . CYS A 1 174 ? -14.659 3.530 -0.678 1.00 97.38 174 CYS A N 1
ATOM 1361 C CA . CYS A 1 174 ? -15.900 2.809 -0.908 1.00 97.38 174 CYS A CA 1
ATOM 1362 C C . CYS A 1 174 ? -16.001 1.583 0.004 1.00 97.38 174 CYS A C 1
ATOM 1364 O O . CYS A 1 174 ? -16.997 1.431 0.711 1.00 97.38 174 CYS A O 1
ATOM 1366 N N . LEU A 1 175 ? -14.945 0.766 0.082 1.00 97.19 175 LEU A N 1
ATOM 1367 C CA . LEU A 1 175 ? -14.911 -0.388 0.984 1.00 97.19 175 LEU A CA 1
ATOM 1368 C C . LEU A 1 175 ? -14.939 0.021 2.461 1.00 97.19 175 LEU A C 1
ATOM 1370 O O . LEU A 1 175 ? -15.624 -0.613 3.266 1.00 97.19 175 LEU A O 1
ATOM 1374 N N . LEU A 1 176 ? -14.204 1.075 2.825 1.00 96.19 176 LEU A N 1
ATOM 1375 C CA . LEU A 1 176 ? -14.111 1.542 4.207 1.00 96.19 176 LEU A CA 1
ATOM 1376 C C . LEU A 1 176 ? -15.447 2.091 4.730 1.00 96.19 176 LEU A C 1
ATOM 1378 O O . LEU A 1 176 ? -15.794 1.852 5.885 1.00 96.19 176 LEU A O 1
ATOM 1382 N N . HIS A 1 177 ? -16.192 2.825 3.901 1.00 94.88 177 HIS A N 1
ATOM 1383 C CA . HIS A 1 177 ? -17.443 3.476 4.303 1.00 94.88 177 HIS A CA 1
ATOM 1384 C C . HIS A 1 177 ? -18.706 2.696 3.911 1.00 94.88 177 HIS A C 1
ATOM 1386 O O . HIS A 1 177 ? -19.767 2.918 4.492 1.00 94.88 177 HIS A O 1
ATOM 1392 N N . GLY A 1 178 ? -18.611 1.774 2.951 1.00 94.62 178 GLY A N 1
ATOM 1393 C CA . GLY A 1 178 ? -19.747 1.032 2.401 1.00 94.62 178 GLY A CA 1
ATOM 1394 C C . GLY A 1 178 ? -20.607 1.832 1.415 1.00 94.62 178 GLY A C 1
ATOM 1395 O O . GLY A 1 178 ? -21.729 1.422 1.126 1.00 94.62 178 GLY A O 1
ATOM 1396 N N . HIS A 1 179 ? -20.123 2.975 0.923 1.00 94.25 179 HIS A N 1
ATOM 1397 C CA . HIS A 1 179 ? -20.780 3.792 -0.099 1.00 94.25 179 HIS A CA 1
ATOM 1398 C C . HIS A 1 179 ? -19.743 4.559 -0.930 1.00 94.25 179 HIS A C 1
ATOM 1400 O O . HIS A 1 179 ? -18.629 4.796 -0.465 1.00 94.25 179 HIS A O 1
ATOM 1406 N N . ALA A 1 180 ? -20.115 4.994 -2.137 1.00 95.12 180 ALA A N 1
ATOM 1407 C CA . ALA A 1 180 ? -19.236 5.791 -2.995 1.00 95.12 180 ALA A CA 1
ATOM 1408 C C . ALA A 1 180 ? -18.762 7.079 -2.279 1.00 95.12 180 ALA A C 1
ATOM 1410 O O . ALA A 1 180 ? -19.577 7.753 -1.628 1.00 95.12 180 ALA A O 1
ATOM 1411 N N . PRO A 1 181 ? -17.463 7.426 -2.345 1.00 96.62 181 PRO A N 1
ATOM 1412 C CA . PRO A 1 181 ? -16.949 8.667 -1.784 1.00 96.62 181 PRO A CA 1
ATOM 1413 C C . PRO A 1 181 ? -17.362 9.879 -2.625 1.00 96.62 181 PRO A C 1
ATOM 1415 O O . PRO A 1 181 ? -17.578 9.800 -3.831 1.00 96.62 181 PRO A O 1
ATOM 1418 N N . SER A 1 182 ? -17.413 11.051 -1.997 1.00 97.38 182 SER A N 1
ATOM 1419 C CA . SER A 1 182 ? -17.489 12.309 -2.746 1.00 97.38 182 SER A CA 1
ATOM 1420 C C . SER A 1 182 ? -16.189 12.571 -3.515 1.00 97.38 182 SER A C 1
ATOM 1422 O O . SER A 1 182 ? -15.105 12.168 -3.082 1.00 97.38 182 SER A O 1
ATOM 1424 N N . ALA A 1 183 ? -16.273 13.350 -4.597 1.00 96.25 183 ALA A N 1
ATOM 1425 C CA . ALA A 1 183 ? -15.106 13.741 -5.394 1.00 96.25 183 ALA A CA 1
ATOM 1426 C C . ALA A 1 183 ? -13.999 14.405 -4.551 1.00 96.25 183 ALA A C 1
ATOM 1428 O O . ALA A 1 183 ? -12.812 14.197 -4.800 1.00 96.25 183 ALA A O 1
ATOM 1429 N N . LEU A 1 184 ? -14.378 15.171 -3.519 1.00 96.88 184 LEU A N 1
ATOM 1430 C CA . LEU A 1 184 ? -13.417 15.779 -2.600 1.00 96.88 184 LEU A CA 1
ATOM 1431 C C . LEU A 1 184 ? -12.691 14.721 -1.760 1.00 96.88 184 LEU A C 1
ATOM 1433 O O . LEU A 1 184 ? -11.469 14.762 -1.673 1.00 96.88 184 LEU A O 1
ATOM 1437 N N . GLN A 1 185 ? -13.416 13.764 -1.171 1.00 97.12 185 GLN A N 1
ATOM 1438 C CA . GLN A 1 185 ? -12.804 12.688 -0.379 1.00 97.12 185 GLN A CA 1
ATOM 1439 C C . GLN A 1 185 ? -11.850 11.847 -1.231 1.00 97.12 185 GLN A C 1
ATOM 1441 O O . GLN A 1 185 ? -10.717 11.600 -0.818 1.00 97.12 185 GLN A O 1
ATOM 1446 N N . GLN A 1 186 ? -12.285 11.473 -2.438 1.00 96.75 186 GLN A N 1
ATOM 1447 C CA . GLN A 1 186 ? -11.467 10.725 -3.387 1.00 96.75 186 GLN A CA 1
ATOM 1448 C C . GLN A 1 186 ? -10.199 11.499 -3.753 1.00 96.75 186 GLN A C 1
ATOM 1450 O O . GLN A 1 186 ? -9.111 10.934 -3.677 1.00 96.75 186 GLN A O 1
ATOM 1455 N N . ARG A 1 187 ? -10.306 12.801 -4.063 1.00 96.88 187 ARG A N 1
ATOM 1456 C CA . ARG A 1 187 ? -9.133 13.625 -4.383 1.00 96.88 187 ARG A CA 1
ATOM 1457 C C . ARG A 1 187 ? -8.190 13.797 -3.194 1.00 96.88 187 ARG A C 1
ATOM 1459 O O . ARG A 1 187 ? -6.978 13.758 -3.377 1.00 96.88 187 ARG A O 1
ATOM 1466 N N . CYS A 1 188 ? -8.715 13.984 -1.985 1.00 97.06 188 CYS A N 1
ATOM 1467 C CA . CYS A 1 188 ? -7.888 14.106 -0.787 1.00 97.06 188 CYS A CA 1
ATOM 1468 C C . CYS A 1 188 ? -7.064 12.839 -0.540 1.00 97.06 188 CYS A C 1
ATOM 1470 O O . CYS A 1 188 ? -5.864 12.942 -0.291 1.00 97.06 188 CYS A O 1
ATOM 1472 N N . LEU A 1 189 ? -7.684 11.658 -0.630 1.00 97.56 189 LEU A N 1
ATOM 1473 C CA . LEU A 1 189 ? -6.961 10.402 -0.446 1.00 97.56 189 LEU A CA 1
ATOM 1474 C C . LEU A 1 189 ? -5.991 10.124 -1.601 1.00 97.56 189 LEU A C 1
ATOM 1476 O O . LEU A 1 189 ? -4.876 9.686 -1.354 1.00 97.56 189 LEU A O 1
ATOM 1480 N N . ASP A 1 190 ? -6.378 10.415 -2.839 1.00 97.69 190 ASP A N 1
ATOM 1481 C CA . ASP A 1 190 ? -5.514 10.281 -4.015 1.00 97.69 190 ASP A CA 1
ATOM 1482 C C . ASP A 1 190 ? -4.213 11.087 -3.866 1.00 97.69 190 ASP A C 1
ATOM 1484 O O . ASP A 1 190 ? -3.116 10.543 -3.996 1.00 97.69 190 ASP A O 1
ATOM 1488 N N . VAL A 1 191 ? -4.321 12.360 -3.468 1.00 97.56 191 VAL A N 1
ATOM 1489 C CA . VAL A 1 191 ? -3.150 13.200 -3.175 1.00 97.56 191 VAL A CA 1
ATOM 1490 C C . VAL A 1 191 ? -2.367 12.656 -1.980 1.00 97.56 191 VAL A C 1
ATOM 1492 O O . VAL A 1 191 ? -1.140 12.639 -2.019 1.00 97.56 191 VAL A O 1
ATOM 1495 N N . LEU A 1 192 ? -3.039 12.183 -0.928 1.00 96.50 192 LEU A N 1
ATOM 1496 C CA . LEU A 1 192 ? -2.367 11.605 0.238 1.00 96.50 192 LEU A CA 1
ATOM 1497 C C . LEU A 1 192 ? -1.513 10.384 -0.136 1.00 96.50 192 LEU A C 1
ATOM 1499 O O . LEU A 1 192 ? -0.367 10.294 0.309 1.00 96.50 192 LEU A O 1
ATOM 1503 N N . LEU A 1 193 ? -2.055 9.479 -0.957 1.00 97.19 193 LEU A N 1
ATOM 1504 C CA . LEU A 1 193 ? -1.350 8.301 -1.465 1.00 97.19 193 LEU A CA 1
ATOM 1505 C C . LEU A 1 193 ? -0.169 8.707 -2.348 1.00 97.19 193 LEU A C 1
ATOM 1507 O O . LEU A 1 193 ? 0.930 8.189 -2.171 1.00 97.19 193 LEU A O 1
ATOM 1511 N N . LEU A 1 194 ? -0.370 9.678 -3.244 1.00 96.62 194 LEU A N 1
ATOM 1512 C CA . LEU A 1 194 ? 0.681 10.223 -4.101 1.00 96.62 194 LEU A CA 1
ATOM 1513 C C . LEU A 1 194 ? 1.845 10.793 -3.282 1.00 96.62 194 LEU A C 1
ATOM 1515 O O . LEU A 1 194 ? 2.998 10.484 -3.566 1.00 96.62 194 LEU A O 1
ATOM 1519 N N . LEU A 1 195 ? 1.559 11.589 -2.249 1.00 95.00 195 LEU A N 1
ATOM 1520 C CA . LEU A 1 195 ? 2.582 12.193 -1.386 1.00 95.00 195 LEU A CA 1
ATOM 1521 C C . LEU A 1 195 ? 3.387 11.155 -0.588 1.00 95.00 195 LEU A C 1
ATOM 1523 O O . LEU A 1 195 ? 4.526 11.425 -0.216 1.00 95.00 195 LEU A O 1
ATOM 1527 N N . HIS A 1 196 ? 2.799 9.988 -0.313 1.00 94.25 196 HIS A N 1
ATOM 1528 C CA . HIS A 1 196 ? 3.439 8.890 0.419 1.00 94.25 196 HIS A CA 1
ATOM 1529 C C . HIS A 1 196 ? 4.017 7.805 -0.497 1.00 94.25 196 HIS A C 1
ATOM 1531 O O . HIS A 1 196 ? 4.499 6.791 0.005 1.00 94.25 196 HIS A O 1
ATOM 1537 N N . ALA A 1 197 ? 3.973 7.991 -1.820 1.00 95.38 197 ALA A N 1
ATOM 1538 C CA . ALA A 1 197 ? 4.319 6.938 -2.767 1.00 95.38 197 ALA A CA 1
ATOM 1539 C C . ALA A 1 197 ? 5.808 6.555 -2.721 1.00 95.38 197 ALA A C 1
ATOM 1541 O O . ALA A 1 197 ? 6.145 5.394 -2.929 1.00 95.38 197 ALA A O 1
ATOM 1542 N N . GLU A 1 198 ? 6.700 7.509 -2.439 1.00 94.25 198 GLU A N 1
ATOM 1543 C CA . GLU A 1 198 ? 8.141 7.261 -2.361 1.00 94.25 198 GLU A CA 1
ATOM 1544 C C . GLU A 1 198 ? 8.866 8.319 -1.509 1.00 94.25 198 GLU A C 1
ATOM 1546 O O . GLU A 1 198 ? 8.520 9.502 -1.525 1.00 94.25 198 GLU A O 1
ATOM 1551 N N . HIS A 1 199 ? 9.909 7.913 -0.777 1.00 91.69 199 HIS A N 1
ATOM 1552 C CA . HIS A 1 199 ? 10.725 8.841 0.018 1.00 91.69 199 HIS A CA 1
ATOM 1553 C C . HIS A 1 199 ? 12.171 8.346 0.223 1.00 91.69 199 HIS A C 1
ATOM 1555 O O . HIS A 1 199 ? 12.679 8.260 1.347 1.00 91.69 199 HIS A O 1
ATOM 1561 N N . GLY A 1 200 ? 12.832 7.971 -0.869 1.00 88.44 200 GLY A N 1
ATOM 1562 C CA . GLY A 1 200 ? 14.238 7.590 -0.920 1.00 88.44 200 GLY A CA 1
ATOM 1563 C C . GLY A 1 200 ? 14.582 6.399 -0.027 1.00 88.44 200 GLY A C 1
ATOM 1564 O O . GLY A 1 200 ? 13.792 5.481 0.183 1.00 88.44 200 GLY A O 1
ATOM 1565 N N . PHE A 1 201 ? 15.784 6.429 0.543 1.00 87.88 201 PHE A N 1
ATOM 1566 C CA . PHE A 1 201 ? 16.300 5.388 1.437 1.00 87.88 201 PHE A CA 1
ATOM 1567 C C . PHE A 1 201 ? 15.808 5.580 2.879 1.00 87.88 201 PHE A C 1
ATOM 1569 O O . PHE A 1 201 ? 16.593 5.564 3.824 1.00 87.88 201 PHE A O 1
ATOM 1576 N N . ASN A 1 202 ? 14.503 5.779 3.058 1.00 89.00 202 ASN A N 1
ATOM 1577 C CA . ASN A 1 202 ? 13.899 5.670 4.383 1.00 89.00 202 ASN A CA 1
ATOM 1578 C C . ASN A 1 202 ? 14.040 4.227 4.914 1.00 89.00 202 ASN A C 1
ATOM 1580 O O . ASN A 1 202 ? 14.240 3.293 4.136 1.00 89.00 202 ASN A O 1
ATOM 1584 N N . GLU A 1 203 ? 13.913 4.037 6.229 1.00 90.62 203 GLU A N 1
ATOM 1585 C CA . GLU A 1 203 ? 14.189 2.750 6.891 1.00 90.62 203 GLU A CA 1
ATOM 1586 C C . GLU A 1 203 ? 13.418 1.568 6.279 1.00 90.62 203 GLU A C 1
ATOM 1588 O O . GLU A 1 203 ? 13.989 0.507 6.029 1.00 90.62 203 GLU A O 1
ATOM 1593 N N . SER A 1 204 ? 12.134 1.746 5.946 1.00 93.94 204 SER A N 1
ATOM 1594 C CA . SER A 1 204 ? 11.346 0.694 5.290 1.00 93.94 204 SER A CA 1
ATOM 1595 C C . SER A 1 204 ? 11.844 0.355 3.886 1.00 93.94 204 SER A C 1
ATOM 1597 O O . SER A 1 204 ? 12.012 -0.826 3.578 1.00 93.94 204 SER A O 1
ATOM 1599 N N . SER A 1 205 ? 12.137 1.357 3.052 1.00 93.50 205 SER A N 1
ATOM 1600 C CA . SER A 1 205 ? 12.691 1.128 1.712 1.00 93.50 205 SER A CA 1
ATOM 1601 C C . SER A 1 205 ? 14.090 0.502 1.778 1.00 93.50 205 SER A C 1
ATOM 1603 O O . SER A 1 205 ? 14.413 -0.375 0.978 1.00 93.50 205 SER A O 1
ATOM 1605 N N . CYS A 1 206 ? 14.915 0.894 2.754 1.00 93.38 206 CYS A N 1
ATOM 1606 C CA . CYS A 1 206 ? 16.232 0.300 2.989 1.00 93.38 206 CYS A CA 1
ATOM 1607 C C . CYS A 1 206 ? 16.112 -1.190 3.345 1.00 93.38 206 CYS A C 1
ATOM 1609 O O . CYS A 1 206 ? 16.751 -2.028 2.712 1.00 93.38 206 CYS A O 1
ATOM 1611 N N . ASN A 1 207 ? 15.209 -1.538 4.265 1.00 94.25 207 ASN A N 1
ATOM 1612 C CA . ASN A 1 207 ? 14.961 -2.920 4.673 1.00 94.25 207 ASN A CA 1
ATOM 1613 C C . ASN A 1 207 ? 14.403 -3.803 3.547 1.00 94.25 207 ASN A C 1
ATOM 1615 O O . ASN A 1 207 ? 14.797 -4.970 3.442 1.00 94.25 207 ASN A O 1
ATOM 1619 N N . ALA A 1 208 ? 13.524 -3.271 2.691 1.00 95.62 208 ALA A N 1
ATOM 1620 C CA . ALA A 1 208 ? 13.105 -3.971 1.475 1.00 95.62 208 ALA A CA 1
ATOM 1621 C C . ALA A 1 208 ? 14.299 -4.242 0.553 1.00 95.62 208 ALA A C 1
ATOM 1623 O O . ALA A 1 208 ? 14.482 -5.371 0.103 1.00 95.62 208 ALA A O 1
ATOM 1624 N N . ARG A 1 209 ? 15.157 -3.239 0.318 1.00 93.06 209 ARG A N 1
ATOM 1625 C CA . ARG A 1 209 ? 16.347 -3.380 -0.540 1.00 93.06 209 ARG A CA 1
ATOM 1626 C C . ARG A 1 209 ? 17.356 -4.373 0.030 1.00 93.06 209 ARG A C 1
ATOM 1628 O O . ARG A 1 209 ? 17.904 -5.162 -0.730 1.00 93.06 209 ARG A O 1
ATOM 1635 N N . SER A 1 210 ? 17.582 -4.385 1.343 1.00 94.12 210 SER A N 1
ATOM 1636 C CA . SER A 1 210 ? 18.443 -5.384 1.989 1.00 94.12 210 SER A CA 1
ATOM 1637 C C . SER A 1 210 ? 17.897 -6.805 1.842 1.00 94.12 210 SER A C 1
ATOM 1639 O O . SER A 1 210 ? 18.675 -7.732 1.638 1.00 94.12 210 SER A O 1
ATOM 1641 N N . CYS A 1 211 ? 16.574 -6.980 1.905 1.00 93.56 211 CYS A N 1
ATOM 1642 C CA . CYS A 1 211 ? 15.930 -8.271 1.667 1.00 93.56 211 CYS A CA 1
ATOM 1643 C C . CYS A 1 211 ? 16.058 -8.698 0.193 1.00 93.56 211 CYS A C 1
ATOM 1645 O O . CYS A 1 211 ? 16.509 -9.803 -0.094 1.00 93.56 211 CYS A O 1
ATOM 1647 N N . ALA A 1 212 ? 15.783 -7.795 -0.749 1.00 90.56 212 ALA A N 1
ATOM 1648 C CA . ALA A 1 212 ? 15.957 -8.058 -2.177 1.00 90.56 212 ALA A CA 1
ATOM 1649 C C . ALA A 1 212 ? 17.428 -8.328 -2.564 1.00 90.56 212 ALA A C 1
ATOM 1651 O O . ALA A 1 212 ? 17.699 -9.120 -3.462 1.00 90.56 212 ALA A O 1
ATOM 1652 N N . ALA A 1 213 ? 18.401 -7.726 -1.868 1.00 90.44 213 ALA A N 1
ATOM 1653 C CA . ALA A 1 213 ? 19.831 -7.918 -2.133 1.00 90.44 213 ALA A CA 1
ATOM 1654 C C . ALA A 1 213 ? 20.315 -9.360 -1.900 1.00 90.44 213 ALA A C 1
ATOM 1656 O O . ALA A 1 213 ? 21.329 -9.761 -2.470 1.00 90.44 213 ALA A O 1
ATOM 1657 N N . VAL A 1 214 ? 19.589 -10.145 -1.095 1.00 90.25 214 VAL A N 1
ATOM 1658 C CA . VAL A 1 214 ? 19.830 -11.587 -0.924 1.00 90.25 214 VAL A CA 1
ATOM 1659 C C . VAL A 1 214 ? 18.946 -12.443 -1.831 1.00 90.25 214 VAL A C 1
ATOM 1661 O O . VAL A 1 214 ? 18.800 -13.635 -1.579 1.00 90.25 214 VAL A O 1
ATOM 1664 N N . GLN A 1 215 ? 18.384 -11.847 -2.890 1.00 88.88 215 GLN A N 1
ATOM 1665 C CA . GLN A 1 215 ? 17.547 -12.521 -3.885 1.00 88.88 215 GLN A CA 1
ATOM 1666 C C . GLN A 1 215 ? 16.243 -13.098 -3.310 1.00 88.88 215 GLN A C 1
ATOM 1668 O O . GLN A 1 215 ? 15.732 -14.104 -3.796 1.00 88.88 215 GLN A O 1
ATOM 1673 N N . ALA A 1 216 ? 15.709 -12.465 -2.261 1.00 91.19 216 ALA A N 1
ATOM 1674 C CA . ALA A 1 216 ? 14.372 -12.770 -1.769 1.00 91.19 216 ALA A CA 1
ATOM 1675 C C . ALA A 1 216 ? 13.295 -12.201 -2.706 1.00 91.19 216 ALA A C 1
ATOM 1677 O O . ALA A 1 216 ? 13.521 -11.197 -3.385 1.00 91.19 216 ALA A O 1
ATOM 1678 N N . ASP A 1 217 ? 12.121 -12.826 -2.694 1.00 92.31 217 ASP A N 1
ATOM 1679 C CA . ASP A 1 217 ? 10.950 -12.400 -3.458 1.00 92.31 217 ASP A CA 1
ATOM 1680 C C . ASP A 1 217 ? 10.358 -11.067 -2.951 1.00 92.31 217 ASP A C 1
ATOM 1682 O O . ASP A 1 217 ? 10.627 -10.600 -1.835 1.00 92.31 217 ASP A O 1
ATOM 1686 N N . ILE A 1 218 ? 9.508 -10.451 -3.770 1.00 94.12 218 ILE A N 1
ATOM 1687 C CA . ILE A 1 218 ? 8.866 -9.160 -3.511 1.00 94.12 218 ILE A CA 1
ATOM 1688 C C . ILE A 1 218 ? 7.951 -9.214 -2.287 1.00 94.12 218 ILE A C 1
ATOM 1690 O O . ILE A 1 218 ? 7.895 -8.230 -1.543 1.00 94.12 218 ILE A O 1
ATOM 1694 N N . HIS A 1 219 ? 7.270 -10.334 -2.018 1.00 96.50 219 HIS A N 1
ATOM 1695 C CA . HIS A 1 219 ? 6.452 -10.443 -0.808 1.00 96.50 219 HIS A CA 1
ATOM 1696 C C . HIS A 1 219 ? 7.340 -10.383 0.435 1.00 96.50 219 HIS A C 1
ATOM 1698 O O . HIS A 1 219 ? 7.054 -9.617 1.358 1.00 96.50 219 HIS A O 1
ATOM 1704 N N . SER A 1 220 ? 8.451 -11.123 0.442 1.00 96.31 220 SER A N 1
ATOM 1705 C CA . SER A 1 220 ? 9.451 -11.080 1.514 1.00 96.31 220 SER A CA 1
ATOM 1706 C C . SER A 1 220 ? 10.024 -9.671 1.710 1.00 96.31 220 SER A C 1
ATOM 1708 O O . SER A 1 220 ? 10.089 -9.174 2.843 1.00 96.31 220 SER A O 1
ATOM 1710 N N . ALA A 1 221 ? 10.362 -8.975 0.620 1.00 96.38 221 ALA A N 1
ATOM 1711 C CA . ALA A 1 221 ? 10.841 -7.596 0.677 1.00 96.38 221 ALA A CA 1
ATOM 1712 C C . ALA A 1 221 ? 9.783 -6.633 1.249 1.00 96.38 221 ALA A C 1
ATOM 1714 O O . ALA A 1 221 ? 10.099 -5.807 2.113 1.00 96.38 221 ALA A O 1
ATOM 1715 N N . LEU A 1 222 ? 8.516 -6.770 0.843 1.00 96.94 222 LEU A N 1
ATOM 1716 C CA . LEU A 1 222 ? 7.413 -5.959 1.360 1.00 96.94 222 LEU A CA 1
ATOM 1717 C C . LEU A 1 222 ? 7.140 -6.245 2.843 1.00 96.94 222 LEU A C 1
ATOM 1719 O O . LEU A 1 222 ? 6.944 -5.315 3.622 1.00 96.94 222 LEU A O 1
ATOM 1723 N N . ILE A 1 223 ? 7.182 -7.508 3.272 1.00 97.50 223 ILE A N 1
ATOM 1724 C CA . ILE A 1 223 ? 7.046 -7.903 4.685 1.00 97.50 223 ILE A CA 1
ATOM 1725 C C . ILE A 1 223 ? 8.141 -7.250 5.539 1.00 97.50 223 ILE A C 1
ATOM 1727 O O . ILE A 1 223 ? 7.851 -6.740 6.629 1.00 97.50 223 ILE A O 1
ATOM 1731 N N . SER A 1 224 ? 9.381 -7.226 5.039 1.00 96.94 224 SER A N 1
ATOM 1732 C CA . SER A 1 224 ? 10.511 -6.543 5.679 1.00 96.94 224 SER A CA 1
ATOM 1733 C C . SER A 1 224 ? 10.249 -5.036 5.820 1.00 96.94 224 SER A C 1
ATOM 1735 O O . SER A 1 224 ? 10.355 -4.485 6.922 1.00 96.94 224 SER A O 1
ATOM 1737 N N . ALA A 1 225 ? 9.807 -4.378 4.742 1.00 96.38 225 ALA A N 1
ATOM 1738 C CA . ALA A 1 225 ? 9.464 -2.955 4.752 1.00 96.38 225 ALA A CA 1
ATOM 1739 C C . ALA A 1 225 ? 8.312 -2.619 5.708 1.00 96.38 225 ALA A C 1
ATOM 1741 O O . ALA A 1 225 ? 8.439 -1.696 6.511 1.00 96.38 225 ALA A O 1
ATOM 1742 N N . VAL A 1 226 ? 7.208 -3.373 5.678 1.00 95.75 226 VAL A N 1
ATOM 1743 C CA . VAL A 1 226 ? 6.048 -3.160 6.565 1.00 95.75 226 VAL A CA 1
ATOM 1744 C C . VAL A 1 226 ? 6.446 -3.319 8.035 1.00 95.75 226 VAL A C 1
ATOM 1746 O O . VAL A 1 226 ? 5.990 -2.562 8.895 1.00 95.75 226 VAL A O 1
ATOM 1749 N N . SER A 1 227 ? 7.339 -4.266 8.331 1.00 94.31 227 SER A N 1
ATOM 1750 C CA . SER A 1 227 ? 7.844 -4.486 9.689 1.00 94.31 227 SER A CA 1
ATOM 1751 C C . SER A 1 227 ? 8.673 -3.302 10.195 1.00 94.31 227 SER A C 1
ATOM 1753 O O . SER A 1 227 ? 8.519 -2.905 11.350 1.00 94.31 227 SER A O 1
ATOM 1755 N N . ALA A 1 228 ? 9.495 -2.697 9.333 1.00 93.31 228 ALA A N 1
ATOM 1756 C CA . ALA A 1 228 ? 10.230 -1.473 9.651 1.00 93.31 228 ALA A CA 1
ATOM 1757 C C . ALA A 1 228 ? 9.302 -0.253 9.778 1.00 93.31 228 ALA A C 1
ATOM 1759 O O . ALA A 1 228 ? 9.433 0.534 10.716 1.00 93.31 228 ALA A O 1
ATOM 1760 N N . LEU A 1 229 ? 8.314 -0.124 8.884 1.00 91.25 229 LEU A N 1
ATOM 1761 C CA . LEU A 1 229 ? 7.347 0.977 8.878 1.00 91.25 229 LEU A CA 1
ATOM 1762 C C . LEU A 1 229 ? 6.510 1.031 10.163 1.00 91.25 229 LEU A C 1
ATOM 1764 O O . LEU A 1 229 ? 6.167 2.113 10.631 1.00 91.25 229 LEU A O 1
ATOM 1768 N N . ARG A 1 230 ? 6.232 -0.124 10.780 1.00 88.00 230 ARG A N 1
ATOM 1769 C CA . ARG A 1 230 ? 5.550 -0.222 12.083 1.00 88.00 230 ARG A CA 1
ATOM 1770 C C . ARG A 1 230 ? 6.308 0.472 13.220 1.00 88.00 230 ARG A C 1
ATOM 1772 O O . ARG A 1 230 ? 5.703 0.785 14.243 1.00 88.00 230 ARG A O 1
ATOM 1779 N N . GLY A 1 231 ? 7.617 0.684 13.084 1.00 85.69 231 GLY A N 1
ATOM 1780 C CA . GLY A 1 231 ? 8.430 1.348 14.096 1.00 85.69 231 GLY A CA 1
ATOM 1781 C C . GLY A 1 231 ? 7.857 2.711 14.500 1.00 85.69 231 GLY A C 1
ATOM 1782 O O . GLY A 1 231 ? 7.504 3.531 13.655 1.00 85.69 231 GLY A O 1
ATOM 1783 N N . VAL A 1 232 ? 7.796 2.964 15.810 1.00 75.81 232 VAL A N 1
ATOM 1784 C CA . VAL A 1 232 ? 7.277 4.208 16.416 1.00 75.81 232 VAL A CA 1
ATOM 1785 C C . VAL A 1 232 ? 8.001 5.449 15.880 1.00 75.81 232 VAL A C 1
ATOM 1787 O O . VAL A 1 232 ? 7.375 6.480 15.665 1.00 75.81 232 VAL A O 1
ATOM 1790 N N . ALA A 1 233 ? 9.307 5.333 15.627 1.00 76.06 233 ALA A N 1
ATOM 1791 C CA . ALA A 1 233 ? 10.146 6.405 15.093 1.00 76.06 233 ALA A CA 1
ATOM 1792 C C . ALA A 1 233 ? 10.055 6.577 13.563 1.00 76.06 233 ALA A C 1
ATOM 1794 O O . ALA A 1 233 ? 10.728 7.445 13.018 1.00 76.06 233 ALA A O 1
ATOM 1795 N N . HIS A 1 234 ? 9.263 5.749 12.873 1.00 80.19 234 HIS A N 1
ATOM 1796 C CA . HIS A 1 234 ? 9.075 5.803 11.422 1.00 80.19 234 HIS A CA 1
ATOM 1797 C C . HIS A 1 234 ? 7.589 6.015 11.094 1.00 80.19 234 HIS A C 1
ATOM 1799 O O . HIS A 1 234 ? 7.024 7.042 11.468 1.00 80.19 234 HIS A O 1
ATOM 1805 N N . GLY A 1 235 ? 6.902 5.044 10.484 1.00 69.81 235 GLY A N 1
ATOM 1806 C CA . GLY A 1 235 ? 5.480 5.169 10.131 1.00 69.81 235 GLY A CA 1
ATOM 1807 C C . GLY A 1 235 ? 4.537 5.304 11.334 1.00 69.81 235 GLY A C 1
ATOM 1808 O O . GLY A 1 235 ? 3.450 5.866 11.209 1.00 69.81 235 GLY A O 1
ATOM 1809 N N . GLY A 1 236 ? 4.957 4.858 12.523 1.00 72.75 236 GLY A N 1
ATOM 1810 C CA . GLY A 1 236 ? 4.206 5.046 13.767 1.00 72.75 236 GLY A CA 1
ATOM 1811 C C . GLY A 1 236 ? 4.164 6.494 14.280 1.00 72.75 236 GLY A C 1
ATOM 1812 O O . GLY A 1 236 ? 3.407 6.787 15.210 1.00 72.75 236 GLY A O 1
ATOM 1813 N N . ALA A 1 237 ? 4.947 7.413 13.705 1.00 76.38 237 ALA A N 1
ATOM 1814 C CA . ALA A 1 237 ? 4.982 8.813 14.124 1.00 76.38 237 ALA A CA 1
ATOM 1815 C C . ALA A 1 237 ? 3.659 9.539 13.834 1.00 76.38 237 ALA A C 1
ATOM 1817 O O . ALA A 1 237 ? 3.149 10.250 14.697 1.00 76.38 237 ALA A O 1
ATOM 1818 N N . SER A 1 238 ? 3.038 9.303 12.673 1.00 74.12 238 SER A N 1
ATOM 1819 C CA . SER A 1 238 ? 1.773 9.956 12.296 1.00 74.12 238 SER A CA 1
ATOM 1820 C C . SER A 1 238 ? 0.636 9.637 13.272 1.00 74.12 238 SER A C 1
ATOM 1822 O O . SER A 1 238 ? -0.141 10.519 13.636 1.00 74.12 238 SER A O 1
ATOM 1824 N N . ALA A 1 239 ? 0.574 8.398 13.771 1.00 72.75 239 ALA A N 1
ATOM 1825 C CA . ALA A 1 239 ? -0.394 8.004 14.794 1.00 72.75 239 ALA A CA 1
ATOM 1826 C C . ALA A 1 239 ? -0.152 8.727 16.133 1.00 72.75 239 ALA A C 1
ATOM 1828 O O . ALA A 1 239 ? -1.105 9.109 16.807 1.00 72.75 239 ALA A O 1
ATOM 1829 N N . GLN A 1 240 ? 1.110 8.968 16.501 1.00 77.56 240 GLN A N 1
ATOM 1830 C CA . GLN A 1 240 ? 1.453 9.739 17.701 1.00 77.56 240 GLN A CA 1
ATOM 1831 C C . GLN A 1 240 ? 1.131 11.221 17.552 1.00 77.56 240 GLN A C 1
ATOM 1833 O O . GLN A 1 240 ? 0.671 11.830 18.511 1.00 77.56 240 GLN A O 1
ATOM 1838 N N . VAL A 1 241 ? 1.337 11.798 16.364 1.00 82.50 241 VAL A N 1
ATOM 1839 C CA . VAL A 1 241 ? 0.928 13.180 16.085 1.00 82.50 241 VAL A CA 1
ATOM 1840 C C . VAL A 1 241 ? -0.580 13.312 16.262 1.00 82.50 241 VAL A C 1
ATOM 1842 O O . VAL A 1 241 ? -1.022 14.215 16.966 1.00 82.50 241 VAL A O 1
ATOM 1845 N N . MET A 1 242 ? -1.365 12.379 15.713 1.00 81.19 242 MET A N 1
ATOM 1846 C CA . MET A 1 242 ? -2.815 12.366 15.918 1.00 81.19 242 MET A CA 1
ATOM 1847 C C . MET A 1 242 ? -3.184 12.225 17.399 1.00 81.19 242 MET A C 1
ATOM 1849 O O . MET A 1 242 ? -3.962 13.031 17.901 1.00 81.19 242 MET A O 1
ATOM 1853 N N . ALA A 1 243 ? -2.571 11.287 18.124 1.00 82.06 243 ALA A N 1
ATOM 1854 C CA . ALA A 1 243 ? -2.810 11.105 19.558 1.00 82.06 243 ALA A CA 1
ATOM 1855 C C . ALA A 1 243 ? -2.395 12.326 20.405 1.00 82.06 243 ALA A C 1
ATOM 1857 O O . ALA A 1 243 ? -2.978 12.576 21.459 1.00 82.06 243 ALA A O 1
ATOM 1858 N N . LEU A 1 244 ? -1.396 13.093 19.954 1.00 84.31 244 LEU A N 1
ATOM 1859 C CA . LEU A 1 244 ? -0.971 14.334 20.594 1.00 84.31 244 LEU A CA 1
ATOM 1860 C C . LEU A 1 244 ? -2.002 15.446 20.394 1.00 84.31 244 LEU A C 1
ATOM 1862 O O . LEU A 1 244 ? -2.251 16.193 21.335 1.00 84.31 244 LEU A O 1
ATOM 1866 N N . ILE A 1 245 ? -2.572 15.583 19.192 1.00 84.25 245 ILE A N 1
ATOM 1867 C CA . ILE A 1 245 ? -3.470 16.700 18.858 1.00 84.25 245 ILE A CA 1
ATOM 1868 C C . ILE A 1 245 ? -4.941 16.433 19.199 1.00 84.25 245 ILE A C 1
ATOM 1870 O O . ILE A 1 245 ? -5.659 17.378 19.515 1.00 84.25 245 ILE A O 1
ATOM 1874 N N . GLU A 1 246 ? -5.388 15.174 19.156 1.00 86.75 246 GLU A N 1
ATOM 1875 C CA . GLU A 1 246 ? -6.786 14.756 19.356 1.00 86.75 246 GLU A CA 1
ATOM 1876 C C . GLU A 1 246 ? -7.428 15.274 20.661 1.00 86.75 246 GLU A C 1
ATOM 1878 O O . GLU A 1 246 ? -8.599 15.664 20.629 1.00 86.75 246 GLU A O 1
ATOM 1883 N N . PRO A 1 247 ? -6.713 15.365 21.802 1.00 88.75 247 PRO A N 1
ATOM 1884 C CA . PRO A 1 247 ? -7.293 15.896 23.034 1.00 88.75 247 PRO A CA 1
ATOM 1885 C C . PRO A 1 247 ? -7.643 17.394 22.987 1.00 88.75 247 PRO A C 1
ATOM 1887 O O . PRO A 1 247 ? -8.416 17.862 23.830 1.00 88.75 247 PRO A O 1
ATOM 1890 N N . TYR A 1 248 ? -7.081 18.170 22.053 1.00 89.50 248 TYR A N 1
ATOM 1891 C CA . TYR A 1 248 ? -7.236 19.626 22.023 1.00 89.50 248 TYR A CA 1
ATOM 1892 C C . TYR A 1 248 ? -8.399 20.059 21.132 1.00 89.50 248 TYR A C 1
ATOM 1894 O O . TYR A 1 248 ? -8.515 19.659 19.978 1.00 89.50 248 TYR A O 1
ATOM 1902 N N . ARG A 1 249 ? -9.255 20.946 21.653 1.00 89.44 249 ARG A N 1
ATOM 1903 C CA . ARG A 1 249 ? -10.442 21.430 20.925 1.00 89.44 249 ARG A CA 1
ATOM 1904 C C . ARG A 1 249 ? -10.218 22.748 20.194 1.00 89.44 249 ARG A C 1
ATOM 1906 O O . ARG A 1 249 ? -11.019 23.107 19.337 1.00 89.44 249 ARG A O 1
ATOM 1913 N N . THR A 1 250 ? -9.170 23.493 20.543 1.00 92.19 250 THR A N 1
ATOM 1914 C CA . THR A 1 250 ? -8.845 24.783 19.922 1.00 92.19 250 THR A CA 1
ATOM 1915 C C . THR A 1 250 ? -7.345 24.924 19.684 1.00 92.19 250 THR A C 1
ATOM 1917 O O . THR A 1 250 ? -6.530 24.355 20.412 1.00 92.19 250 THR A O 1
ATOM 1920 N N . ALA A 1 251 ? -6.974 25.746 18.698 1.00 89.69 251 ALA A N 1
ATOM 1921 C CA . ALA A 1 251 ? -5.572 26.043 18.395 1.00 89.69 251 ALA A CA 1
ATOM 1922 C C . ALA A 1 251 ? -4.821 26.621 19.609 1.00 89.69 251 ALA A C 1
ATOM 1924 O O . ALA A 1 251 ? -3.671 26.275 19.851 1.00 89.69 251 ALA A O 1
ATOM 1925 N N . GLN A 1 252 ? -5.491 27.440 20.423 1.00 91.62 252 GLN A N 1
ATOM 1926 C CA . GLN A 1 252 ? -4.885 28.070 21.597 1.00 91.62 252 GLN A CA 1
ATOM 1927 C C . GLN A 1 252 ? -4.614 27.077 22.740 1.00 91.62 252 GLN A C 1
ATOM 1929 O O . GLN A 1 252 ? -3.613 27.204 23.450 1.00 91.62 252 GLN A O 1
ATOM 1934 N N . GLN A 1 253 ? -5.477 26.066 22.905 1.00 91.56 253 GLN A N 1
ATOM 1935 C CA . GLN A 1 253 ? -5.231 24.961 23.838 1.00 91.56 253 GLN A CA 1
ATOM 1936 C C . GLN A 1 253 ? -4.019 24.139 23.396 1.00 91.56 253 GLN A C 1
ATOM 1938 O O . GLN A 1 253 ? -3.139 23.872 24.213 1.00 91.56 253 GLN A O 1
ATOM 1943 N N . ALA A 1 254 ? -3.950 23.804 22.105 1.00 89.50 254 ALA A N 1
ATOM 1944 C CA . ALA A 1 254 ? -2.822 23.077 21.536 1.00 89.50 254 ALA A CA 1
ATOM 1945 C C . ALA A 1 254 ? -1.510 23.862 21.689 1.00 89.50 254 ALA A C 1
ATOM 1947 O O . ALA A 1 254 ? -0.517 23.302 22.139 1.00 89.50 254 ALA A O 1
ATOM 1948 N N . GLU A 1 255 ? -1.507 25.166 21.396 1.00 89.94 255 GLU A N 1
ATOM 1949 C CA . GLU A 1 255 ? -0.315 26.009 21.543 1.00 89.94 255 GLU A CA 1
ATOM 1950 C C . GLU A 1 255 ? 0.186 26.037 22.992 1.00 89.94 255 GLU A C 1
ATOM 1952 O O . GLU A 1 255 ? 1.378 25.862 23.247 1.00 89.94 255 GLU A O 1
ATOM 1957 N N . THR A 1 256 ? -0.725 26.222 23.949 1.00 91.06 256 THR A N 1
ATOM 1958 C CA . THR A 1 256 ? -0.375 26.258 25.375 1.00 91.06 256 THR A CA 1
ATOM 1959 C C . THR A 1 256 ? 0.232 24.928 25.821 1.00 91.06 256 THR A C 1
ATOM 1961 O O . THR A 1 256 ? 1.278 24.911 26.470 1.00 91.06 256 THR A O 1
ATOM 1964 N N . ALA A 1 257 ? -0.383 23.812 25.422 1.00 87.94 257 ALA A N 1
ATOM 1965 C CA . ALA A 1 257 ? 0.099 22.479 25.751 1.00 87.94 257 ALA A CA 1
ATOM 1966 C C . ALA A 1 257 ? 1.457 22.169 25.097 1.00 87.94 257 ALA A C 1
ATOM 1968 O O . ALA A 1 257 ? 2.348 21.638 25.755 1.00 87.94 257 ALA A O 1
ATOM 1969 N N . LEU A 1 258 ? 1.663 22.558 23.834 1.00 89.50 258 LEU A N 1
ATOM 1970 C CA . LEU A 1 258 ? 2.944 22.393 23.140 1.00 89.50 258 LEU A CA 1
ATOM 1971 C C . LEU A 1 258 ? 4.058 23.207 23.804 1.00 89.50 258 LEU A C 1
ATOM 1973 O O . LEU A 1 258 ? 5.141 22.675 24.036 1.00 89.50 258 LEU A O 1
ATOM 1977 N N . ARG A 1 259 ? 3.793 24.466 24.179 1.00 89.81 259 ARG A N 1
ATOM 1978 C CA . ARG A 1 259 ? 4.759 25.303 24.913 1.00 89.81 259 ARG A CA 1
ATOM 1979 C C . ARG A 1 259 ? 5.147 24.682 26.254 1.00 89.81 259 ARG A C 1
ATOM 1981 O O . ARG A 1 259 ? 6.320 24.722 26.623 1.00 89.81 259 ARG A O 1
ATOM 1988 N N . GLN A 1 260 ? 4.190 24.082 26.959 1.00 90.12 260 GLN A N 1
ATOM 1989 C CA . GLN A 1 260 ? 4.470 23.365 28.198 1.00 90.12 260 GLN A CA 1
ATOM 1990 C C . GLN A 1 260 ? 5.360 22.139 27.944 1.00 90.12 260 GLN A C 1
ATOM 1992 O O . GLN A 1 260 ? 6.393 21.989 28.595 1.00 90.12 260 GLN A O 1
ATOM 1997 N N . LEU A 1 261 ? 5.027 21.313 26.952 1.00 89.31 261 LEU A N 1
ATOM 1998 C CA . LEU A 1 261 ? 5.823 20.137 26.588 1.00 89.31 261 LEU A CA 1
ATOM 1999 C C . LEU A 1 261 ? 7.254 20.500 26.142 1.00 89.31 261 LEU A C 1
ATOM 2001 O O . LEU A 1 261 ? 8.193 19.788 26.501 1.00 89.31 261 LEU A O 1
ATOM 2005 N N . CYS A 1 262 ? 7.431 21.626 25.437 1.00 88.75 262 CYS A N 1
ATOM 2006 C CA . CYS A 1 262 ? 8.747 22.205 25.140 1.00 88.75 262 CYS A CA 1
ATOM 2007 C C . CYS A 1 262 ? 9.510 22.552 26.423 1.00 88.75 262 CYS A C 1
ATOM 2009 O O . CYS A 1 262 ? 10.671 22.184 26.577 1.00 88.75 262 CYS A O 1
ATOM 2011 N N . SER A 1 263 ? 8.860 23.249 27.363 1.00 90.88 263 SER A N 1
ATOM 2012 C CA . SER A 1 263 ? 9.500 23.664 28.619 1.00 90.88 263 SER A CA 1
ATOM 2013 C C . SER A 1 263 ? 9.901 22.482 29.510 1.00 90.88 263 SER A C 1
ATOM 2015 O O . SER A 1 263 ? 10.884 22.564 30.240 1.00 90.88 263 SER A O 1
ATOM 2017 N N . GLU A 1 264 ? 9.178 21.364 29.405 1.00 91.56 264 GLU A N 1
ATOM 2018 C CA . GLU A 1 264 ? 9.471 20.099 30.087 1.00 91.56 264 GLU A CA 1
ATOM 2019 C C . GLU A 1 264 ? 10.561 19.270 29.373 1.00 91.56 264 GLU A C 1
ATOM 2021 O O . GLU A 1 264 ? 10.928 18.202 29.861 1.00 91.56 264 GLU A O 1
ATOM 2026 N N . GLY A 1 265 ? 11.070 19.720 28.217 1.00 85.69 265 GLY A N 1
ATOM 2027 C CA . GLY A 1 265 ? 12.074 18.999 27.423 1.00 85.69 265 GLY A CA 1
ATOM 2028 C C . GLY A 1 265 ? 11.551 17.711 26.779 1.00 85.69 265 GLY A C 1
ATOM 2029 O O . GLY A 1 265 ? 12.329 16.825 26.432 1.00 85.69 265 GLY A O 1
ATOM 2030 N N . ARG A 1 266 ? 10.227 17.573 26.646 1.00 81.94 266 ARG A N 1
ATOM 2031 C CA . ARG A 1 266 ? 9.572 16.367 26.109 1.00 81.94 266 ARG A CA 1
ATOM 2032 C C . ARG A 1 266 ? 9.446 16.380 24.588 1.00 81.94 266 ARG A C 1
ATOM 2034 O O . ARG A 1 266 ? 9.157 15.342 23.999 1.00 81.94 266 ARG A O 1
ATOM 2041 N N . ILE A 1 267 ? 9.636 17.541 23.967 1.00 78.69 267 ILE A N 1
ATOM 2042 C CA . ILE A 1 267 ? 9.655 17.736 22.517 1.00 78.69 267 ILE A CA 1
ATOM 2043 C C . ILE A 1 267 ? 10.785 18.716 22.210 1.00 78.69 267 ILE A C 1
ATOM 2045 O O . ILE A 1 267 ? 10.992 19.664 22.967 1.00 78.69 267 ILE A O 1
ATOM 2049 N N . ASN A 1 268 ? 11.506 18.485 21.114 1.00 71.69 268 ASN A N 1
ATOM 2050 C CA . ASN A 1 268 ? 12.531 19.413 20.653 1.00 71.69 268 ASN A CA 1
ATOM 2051 C C . ASN A 1 268 ? 11.871 20.661 20.064 1.00 71.69 268 ASN A C 1
ATOM 2053 O O . ASN A 1 268 ? 11.056 20.569 19.143 1.00 71.69 268 ASN A O 1
ATOM 2057 N N . CYS A 1 269 ? 12.257 21.797 20.625 1.00 60.59 269 CYS A N 1
ATOM 2058 C CA . CYS A 1 269 ? 11.896 23.153 20.256 1.00 60.59 269 CYS A CA 1
ATOM 2059 C C . CYS A 1 269 ? 13.226 23.930 20.208 1.00 60.59 269 CYS A C 1
ATOM 2061 O O . CYS A 1 269 ? 13.327 24.839 19.369 1.00 60.59 269 CYS A O 1
#

pLDDT: mean 87.08, std 16.8, range [31.97, 98.44]

Mean predicted aligned error: 8.66 Å

Secondary structure (DSSP, 8-state):
-----------------S-----------SSEEESSSEEETTEEHHHHHHH--HHHHHHHHHHSSPPPHHHHHHHHHHHHHT-PPPHHHHHHHTTS-TTS-HHHHHHHHHHHHHHHS-----TT---HHHHHHHHHHHHHHHHHHHHHHHHHHHH--PPPS--S--SHHHHHHHHHHSSPPPHHHHHHHHHHHHHTS--SS-HHHHHHHHHHTTT--HHHHHHHHHHHHTSTTTTHHHHHHHHHHTT-SSHHHHHHHHHHHHHTTSS--

Radius of gyration: 23.19 Å; Cα contacts (8 Å, |Δi|>4): 271; chains: 1; bounding box: 88×49×53 Å

Sequence (269 aa):
MSTVAARQNVSPRQERPTLECHLQVSGQTDISSIVTDLNYRGYRVADLAVKSNFEEVAYLLLSGRLPTQDELTAYKNSLFSLRPLPPALIAILQRIPASAHPLDVLRTGCSVLAHLEPEELHPPQYEDGPQRAVADRLLAVMPTLLCYWYRYTRDGVSIDTETDEESSAGHFLCLLHGHAPSALQQRCLDVLLLLHAEHGFNESSCNARSCAAVQADIHSALISAVSALRGVAHGGASAQVMALIEPYRTAQQAETALRQLCSEGRINC

Foldseek 3Di:
DDDDDDDDPPDDPPPDPDPPPPPDPLDDDQQWDPDPAIDGLNHGLVVCLVPHWQLQLVCCNLVSHGDDPVRSLVLLVLLLVLADDDPVLLVVLLVDALPDDLLVQLLVSLVVCCVVPNQDQDPPDDDSVSQVSVVSSSLNHSLLSSLQSNCCNPVVDRDDRHDPDSDSLQSSVCSNPVHGDDPVSSSVVRSVSSVVVDDPCDPLQVQLVVCCVVVDGNSSSNSRSSVRCPDCVHVVVVVVVCVLPVVDDDPVSSVVVVVVCVVVVVDPD

Solvent-accessible surface area (backbone atoms only — not comparable to full-atom values): 15875 Å² total; per-residue (Å²): 139,85,84,80,79,86,76,80,82,74,74,80,80,77,83,73,81,75,86,73,84,70,87,67,82,90,70,88,73,72,53,42,49,78,83,90,58,56,21,48,59,84,41,49,45,74,56,42,58,73,76,54,54,35,68,50,50,54,42,20,62,77,70,65,45,76,62,54,75,67,54,46,52,51,48,44,52,51,37,59,74,34,25,68,73,56,71,71,54,52,60,49,42,74,69,54,60,72,84,58,54,69,61,61,50,51,37,50,51,45,57,50,41,43,74,78,63,57,78,86,83,49,86,91,59,82,54,70,63,70,56,46,51,53,51,48,34,51,67,32,22,51,53,45,56,52,31,50,38,47,38,34,54,74,70,72,40,90,71,80,70,77,68,94,46,75,46,72,40,33,37,42,43,20,57,64,70,75,44,84,59,52,72,65,58,29,48,53,45,25,38,52,50,47,71,65,69,70,71,58,83,37,70,24,53,42,39,20,50,59,39,40,72,72,74,46,52,69,51,60,14,49,40,42,16,45,60,44,30,60,34,59,92,49,60,32,38,62,59,49,53,48,64,66,50,67,84,46,91,45,73,68,55,43,50,54,52,49,54,49,38,38,75,70,67,76,42,96,122